Protein AF-A0A6M1YNB6-F1 (afdb_monomer)

Mean predicted aligned error: 12.73 Å

Solvent-accessible surface area (backbone atoms only — not comparable to full-atom values): 11238 Å² total; per-residue (Å²): 135,87,82,82,80,80,81,80,79,81,76,78,76,72,82,82,80,75,83,89,66,68,60,68,56,51,55,52,47,42,71,77,38,75,84,62,82,81,75,92,60,83,70,56,66,72,58,45,50,52,52,51,51,55,54,52,44,56,74,58,56,30,40,30,29,35,51,36,74,86,63,53,73,68,56,45,53,49,49,46,52,49,24,50,51,39,36,74,78,72,47,55,37,30,70,38,56,48,57,62,37,58,75,67,70,37,56,72,66,53,71,68,44,81,50,65,35,39,35,32,49,62,70,62,53,67,74,38,70,74,60,36,73,35,53,43,72,41,79,94,73,72,44,41,21,49,69,89,33,43,45,46,66,37,72,68,61,64,54,45,71,76,39,61,74,49,48,58,56,52,51,51,51,51,50,54,55,52,53,53,54,53,56,66,62,74,78,112

Foldseek 3Di:
DDDDDDDDDDDDDDPPPPPVDCVVVVVVCCVVPVPDDDDPDDDDPVVVVVVVVLVVLLVQDWQEEEEDEPDDPVLVVVVVVVQVVCVVPPTNYHYDYPVVCLVVVNVVSNVVHNHQEYEYAACVCVVRVSSVVQWDADPVVRWIDRNPHTYHHDYDSVCCVVPVVCVVVVVVVVVVVRVVSVVVVVVD

Nearest PDB structures (foldseek):
  7yym-assembly1_A  TM=2.054E-01  e=8.562E-01  Mus musculus
  5ere-assembly1_A  TM=4.567E-01  e=7.374E+00  Desulfohalobium retbaense DSM 5692

Structure (mmCIF, N/CA/C/O backbone):
data_AF-A0A6M1YNB6-F1
#
_entry.id   AF-A0A6M1YNB6-F1
#
loop_
_atom_site.group_PDB
_atom_site.id
_atom_site.type_symbol
_atom_site.label_atom_id
_atom_site.label_alt_id
_atom_site.label_comp_id
_atom_site.label_asym_id
_atom_site.label_entity_id
_atom_site.label_seq_id
_atom_site.pdbx_PDB_ins_code
_atom_site.Cartn_x
_atom_site.Cartn_y
_atom_site.Cartn_z
_atom_site.occupancy
_atom_site.B_iso_or_equiv
_atom_site.auth_seq_id
_atom_site.auth_comp_id
_atom_site.auth_asym_id
_atom_site.auth_atom_id
_atom_site.pdbx_PDB_model_num
ATOM 1 N N . LYS A 1 1 ? 30.880 47.923 60.492 1.00 43.44 1 LYS A N 1
ATOM 2 C CA . LYS A 1 1 ? 30.275 46.736 59.837 1.00 43.44 1 LYS A CA 1
ATOM 3 C C . LYS A 1 1 ? 28.809 47.058 59.550 1.00 43.44 1 LYS A C 1
ATOM 5 O O . LYS A 1 1 ? 28.044 47.157 60.496 1.00 43.44 1 LYS A O 1
ATOM 10 N N . LYS A 1 2 ? 28.454 47.344 58.289 1.00 41.94 2 LYS A N 1
ATOM 11 C CA . LYS A 1 2 ? 27.069 47.613 57.856 1.00 41.94 2 LYS A CA 1
ATOM 12 C C . LYS A 1 2 ? 26.306 46.287 57.810 1.00 41.94 2 LYS A C 1
ATOM 14 O O . LYS A 1 2 ? 26.778 45.350 57.174 1.00 41.94 2 LYS A O 1
ATOM 19 N N . ILE A 1 3 ? 25.179 46.216 58.508 1.00 44.56 3 ILE A N 1
ATOM 20 C CA . ILE A 1 3 ? 24.261 45.075 58.480 1.00 44.56 3 ILE A CA 1
ATOM 21 C C . ILE A 1 3 ? 23.425 45.218 57.206 1.00 44.56 3 ILE A C 1
ATOM 23 O O . ILE A 1 3 ? 22.809 46.255 56.979 1.00 44.56 3 ILE A O 1
ATOM 27 N N . LEU A 1 4 ? 23.495 44.210 56.339 1.00 46.62 4 LEU A N 1
ATOM 28 C CA . LEU A 1 4 ? 22.751 44.144 55.088 1.00 46.62 4 LEU A CA 1
ATOM 29 C C . LEU A 1 4 ? 21.306 43.738 55.420 1.00 46.62 4 LEU A C 1
ATOM 31 O O . LEU A 1 4 ? 21.063 42.609 55.847 1.00 46.62 4 LEU A O 1
ATOM 35 N N . GLU A 1 5 ? 20.357 44.656 55.258 1.00 52.16 5 GLU A N 1
ATOM 36 C CA . GLU A 1 5 ? 18.929 44.353 55.367 1.00 52.16 5 GLU A CA 1
ATOM 37 C C . GLU A 1 5 ? 18.507 43.430 54.218 1.00 52.16 5 GLU A C 1
ATOM 39 O O . GLU A 1 5 ? 18.642 43.753 53.035 1.00 52.16 5 GLU A O 1
ATOM 44 N N . SER A 1 6 ? 17.991 42.255 54.569 1.00 55.56 6 SER A N 1
ATOM 45 C CA . SER A 1 6 ? 17.401 41.322 53.617 1.00 55.56 6 SER A CA 1
ATOM 46 C C . SER A 1 6 ? 15.994 41.802 53.250 1.00 55.56 6 SER A C 1
ATOM 48 O O . SER A 1 6 ? 15.064 41.760 54.053 1.00 55.56 6 SER A O 1
ATOM 50 N N . LYS A 1 7 ? 15.825 42.270 52.008 1.00 55.91 7 LYS A N 1
ATOM 51 C CA . LYS A 1 7 ? 14.507 42.567 51.433 1.00 55.91 7 LYS A CA 1
ATOM 52 C C . LYS A 1 7 ? 13.655 41.292 51.423 1.00 55.91 7 LYS A C 1
ATOM 54 O O . LYS A 1 7 ? 13.938 40.360 50.672 1.00 55.91 7 LYS A O 1
ATOM 59 N N . LYS A 1 8 ? 12.592 41.261 52.233 1.00 50.16 8 LYS A N 1
ATOM 60 C CA . LYS A 1 8 ? 11.530 40.249 52.147 1.00 50.16 8 LYS A CA 1
ATOM 61 C C . LYS A 1 8 ? 10.807 40.405 50.809 1.00 50.16 8 LYS A C 1
ATOM 63 O O . LYS A 1 8 ? 10.112 41.390 50.585 1.00 50.16 8 LYS A O 1
ATOM 68 N N . VAL A 1 9 ? 10.966 39.420 49.930 1.00 55.59 9 VAL A N 1
ATOM 69 C CA . VAL A 1 9 ? 10.135 39.268 48.733 1.00 55.59 9 VAL A CA 1
ATOM 70 C C . VAL A 1 9 ? 8.766 38.776 49.195 1.00 55.59 9 VAL A C 1
ATOM 72 O O . VAL A 1 9 ? 8.625 37.621 49.598 1.00 55.59 9 VAL A O 1
ATOM 75 N N . ILE A 1 10 ? 7.768 39.657 49.172 1.00 60.47 10 ILE A N 1
ATOM 76 C CA . ILE A 1 10 ? 6.365 39.273 49.325 1.00 60.47 10 ILE A CA 1
ATOM 77 C C . ILE A 1 10 ? 5.993 38.552 48.028 1.00 60.47 10 ILE A C 1
ATOM 79 O O . ILE A 1 10 ? 5.925 39.167 46.967 1.00 60.47 10 ILE A O 1
ATOM 83 N N . ARG A 1 11 ? 5.854 37.226 48.088 1.00 61.34 11 ARG A N 1
ATOM 84 C CA . ARG A 1 11 ? 5.257 36.459 46.994 1.00 61.34 11 ARG A CA 1
ATOM 85 C C . ARG A 1 11 ? 3.756 36.694 47.085 1.00 61.34 11 ARG A C 1
ATOM 87 O O . ARG A 1 11 ? 3.140 36.252 48.046 1.00 61.34 11 ARG A O 1
ATOM 94 N N . GLU A 1 12 ? 3.198 37.425 46.130 1.00 60.81 12 GLU A N 1
ATOM 95 C CA . GLU A 1 12 ? 1.751 37.467 45.950 1.00 60.81 12 GLU A CA 1
ATOM 96 C C . GLU A 1 12 ? 1.278 36.045 45.634 1.00 60.81 12 GLU A C 1
ATOM 98 O O . GLU A 1 12 ? 1.712 35.431 44.651 1.00 60.81 12 GLU A O 1
ATOM 103 N N . ASP A 1 13 ? 0.437 35.492 46.506 1.00 61.50 13 ASP A N 1
ATOM 104 C CA . ASP A 1 13 ? -0.232 34.228 46.243 1.00 61.50 13 ASP A CA 1
ATOM 105 C C . ASP A 1 13 ? -1.118 34.420 45.012 1.00 61.50 13 ASP A C 1
ATOM 107 O O . ASP A 1 13 ? -2.078 35.193 45.027 1.00 61.50 13 ASP A O 1
ATOM 111 N N . LYS A 1 14 ? -0.781 33.725 43.918 1.00 61.00 14 LYS A N 1
ATOM 112 C CA . LYS A 1 14 ? -1.649 33.669 42.739 1.00 61.00 14 LYS A CA 1
ATOM 113 C C . LYS A 1 14 ? -3.041 33.238 43.211 1.00 61.00 14 LYS A C 1
ATOM 115 O O . LYS A 1 14 ? -3.121 32.238 43.932 1.00 61.00 14 LYS A O 1
ATOM 120 N N . PRO A 1 15 ? -4.122 33.931 42.808 1.00 61.62 15 PRO A N 1
ATOM 121 C CA . PRO A 1 15 ? -5.463 33.501 43.164 1.00 61.62 15 PRO A CA 1
ATOM 122 C C . PRO A 1 15 ? -5.635 32.056 42.691 1.00 61.62 15 PRO A C 1
ATOM 124 O O . PRO A 1 15 ? -5.483 31.756 41.505 1.00 61.62 15 PRO A O 1
ATOM 127 N N . LYS A 1 16 ? -5.887 31.140 43.631 1.00 58.69 16 LYS A N 1
ATOM 128 C CA . LYS A 1 16 ? -6.285 29.772 43.305 1.00 58.69 16 LYS A CA 1
ATOM 129 C C . LYS A 1 16 ? -7.691 29.853 42.727 1.00 58.69 16 LYS A C 1
ATOM 131 O O . LYS A 1 16 ? -8.668 29.863 43.467 1.00 58.69 16 LYS A O 1
ATOM 136 N N . ILE A 1 17 ? -7.776 29.969 41.408 1.00 60.50 17 ILE A N 1
ATOM 137 C CA . ILE A 1 17 ? -9.031 29.814 40.682 1.00 60.50 17 ILE A CA 1
ATOM 138 C C . ILE A 1 17 ? -9.385 28.327 40.776 1.00 60.50 17 ILE A C 1
ATOM 140 O O . ILE A 1 17 ? -8.813 27.503 40.067 1.00 60.50 17 ILE A O 1
ATOM 144 N N . PHE A 1 18 ? -10.270 27.982 41.707 1.00 56.66 18 PHE A N 1
ATOM 145 C CA . PHE A 1 18 ? -10.960 26.698 41.717 1.00 56.66 18 PHE A CA 1
ATOM 146 C C . PHE A 1 18 ? -12.254 26.876 40.923 1.00 56.66 18 PHE A C 1
ATOM 148 O O . PHE A 1 18 ? -13.286 27.261 41.467 1.00 56.66 18 PHE A O 1
ATOM 155 N N . GLU A 1 19 ? -12.193 26.660 39.609 1.00 58.09 19 GLU A N 1
ATOM 156 C CA . GLU A 1 19 ? -13.407 26.342 38.857 1.00 58.09 19 GLU A CA 1
ATOM 157 C C . GLU A 1 19 ? -13.774 24.892 39.177 1.00 58.09 19 GLU A C 1
ATOM 159 O O . GLU A 1 19 ? -13.298 23.957 38.540 1.00 58.09 19 GLU A O 1
ATOM 164 N N . ASP A 1 20 ? -14.609 24.701 40.196 1.00 58.62 20 ASP A N 1
ATOM 165 C CA . ASP A 1 20 ? -15.079 23.367 40.587 1.00 58.62 20 ASP A CA 1
ATOM 166 C C . ASP A 1 20 ? -16.217 22.857 39.687 1.00 58.62 20 ASP A C 1
ATOM 168 O O . ASP A 1 20 ? -16.689 21.731 39.859 1.00 58.62 20 ASP A O 1
ATOM 172 N N . ASN A 1 21 ? -16.697 23.661 38.725 1.00 66.56 21 ASN A N 1
ATOM 173 C CA . ASN A 1 21 ? -17.890 23.303 37.969 1.00 66.56 21 ASN A CA 1
ATOM 174 C C . ASN A 1 21 ? -17.910 23.815 36.519 1.00 66.56 21 ASN A C 1
ATOM 176 O O . ASN A 1 21 ? -18.217 24.970 36.243 1.00 66.56 21 ASN A O 1
ATOM 180 N N . PHE A 1 22 ? -17.670 22.910 35.568 1.00 77.69 22 PHE A N 1
ATOM 181 C CA . PHE A 1 22 ? -17.652 23.190 34.125 1.00 77.69 22 PHE A CA 1
ATOM 182 C C . PHE A 1 22 ? -19.049 23.176 33.464 1.00 77.69 22 PHE A C 1
ATOM 184 O O . PHE A 1 22 ? -19.168 22.980 32.250 1.00 77.69 22 PHE A O 1
ATOM 191 N N . ILE A 1 23 ? -20.127 23.367 34.236 1.00 81.06 23 ILE A N 1
ATOM 192 C CA . ILE A 1 23 ? -21.514 23.358 33.728 1.00 81.06 23 ILE A CA 1
ATOM 193 C C . ILE A 1 23 ? -21.722 24.392 32.619 1.00 81.06 23 ILE A C 1
ATOM 195 O O . ILE A 1 23 ? -22.418 24.108 31.643 1.00 81.06 23 ILE A O 1
ATOM 199 N N . ASP A 1 24 ? -21.114 25.569 32.738 1.00 80.12 24 ASP A N 1
ATOM 200 C CA . ASP A 1 24 ? -21.305 26.650 31.767 1.00 80.12 24 ASP A CA 1
ATOM 201 C C . ASP A 1 24 ? -20.673 26.313 30.410 1.00 80.12 24 ASP A C 1
ATOM 203 O O . ASP A 1 24 ? -21.241 26.615 29.354 1.00 80.12 24 ASP A O 1
ATOM 207 N N . ILE A 1 25 ? -19.555 25.579 30.430 1.00 80.38 25 ILE A N 1
ATOM 208 C CA . ILE A 1 25 ? -18.929 25.020 29.229 1.00 80.38 25 ILE A CA 1
ATOM 209 C C . ILE A 1 25 ? -19.818 23.921 28.641 1.00 80.38 25 ILE A C 1
ATOM 211 O O . ILE A 1 25 ? -20.094 23.949 27.442 1.00 80.38 25 ILE A O 1
ATOM 215 N N . LYS A 1 26 ? -20.330 22.998 29.473 1.00 80.50 26 LYS A N 1
ATOM 216 C CA . LYS A 1 26 ? -21.233 21.915 29.037 1.00 80.50 26 LYS A CA 1
ATOM 217 C C . LYS A 1 26 ? -22.459 22.479 28.306 1.00 80.50 26 LYS A C 1
ATOM 219 O O . LYS A 1 26 ? -22.711 22.109 27.162 1.00 80.50 26 LYS A O 1
ATOM 224 N N . LYS A 1 27 ? -23.136 23.464 28.909 1.00 83.31 27 LYS A N 1
ATOM 225 C CA . LYS A 1 27 ? -24.302 24.155 28.327 1.00 83.31 27 LYS A CA 1
ATOM 226 C C . LYS A 1 27 ? -23.974 24.885 27.026 1.00 83.31 27 LYS A C 1
ATOM 228 O O . LYS A 1 27 ? -24.796 24.923 26.113 1.00 83.31 27 LYS A O 1
ATOM 233 N N . SER A 1 28 ? -22.790 25.489 26.939 1.00 83.81 28 SER A N 1
ATOM 234 C CA . SER A 1 28 ? -22.353 26.185 25.725 1.00 83.81 28 SER A CA 1
ATOM 235 C C . SER A 1 28 ? -22.089 25.204 24.582 1.00 83.81 28 SER A C 1
ATOM 237 O O . SER A 1 28 ? -22.514 25.456 23.456 1.00 83.81 28 SER A O 1
ATOM 239 N N . ILE A 1 29 ? -21.462 24.059 24.870 1.00 81.38 29 ILE A N 1
ATOM 240 C CA . ILE A 1 29 ? -21.216 22.997 23.885 1.00 81.38 29 ILE A CA 1
ATOM 241 C C . ILE A 1 29 ? -22.533 22.367 23.427 1.00 81.38 29 ILE A C 1
ATOM 243 O O . ILE A 1 29 ? -22.741 22.244 22.225 1.00 81.38 29 ILE A O 1
ATOM 247 N N . GLU A 1 30 ? -23.440 22.031 24.348 1.00 84.81 30 GLU A N 1
ATOM 248 C CA . GLU A 1 30 ? -24.759 21.464 24.024 1.00 84.81 30 GLU A CA 1
ATOM 249 C C . GLU A 1 30 ? -25.603 22.420 23.165 1.00 84.81 30 GLU A C 1
ATOM 251 O O . GLU A 1 30 ? -26.314 21.980 22.264 1.00 84.81 30 GLU A O 1
ATOM 256 N N . ARG A 1 31 ? -25.487 23.738 23.383 1.00 84.06 31 ARG A N 1
ATOM 257 C CA . ARG A 1 31 ? -26.171 24.753 22.565 1.00 84.06 31 ARG A CA 1
ATOM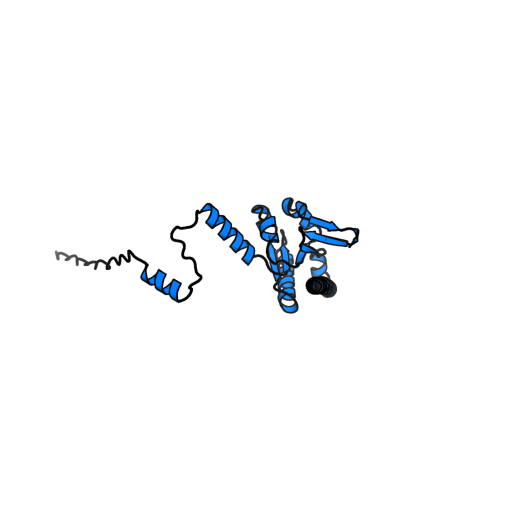 258 C C . ARG A 1 31 ? -25.646 24.807 21.128 1.00 84.06 31 ARG A C 1
ATOM 260 O O . ARG A 1 31 ? -26.433 25.014 20.210 1.00 84.06 31 ARG A O 1
ATOM 267 N N . ILE A 1 32 ? -24.334 24.671 20.934 1.00 84.81 32 ILE A N 1
ATOM 268 C CA . ILE A 1 32 ? -23.702 24.744 19.605 1.00 84.81 32 ILE A CA 1
ATOM 269 C C . ILE A 1 32 ? -23.817 23.395 18.876 1.00 84.81 32 ILE A C 1
ATOM 271 O O . ILE A 1 32 ? -24.011 23.354 17.663 1.00 84.81 32 ILE A O 1
ATOM 275 N N . PHE A 1 33 ? -23.732 22.291 19.618 1.00 82.50 33 PHE A N 1
ATOM 276 C CA . PHE A 1 33 ? -23.731 20.927 19.102 1.00 82.50 33 PHE A CA 1
ATOM 277 C C . PHE A 1 33 ? -24.732 20.054 19.880 1.00 82.50 33 PHE A C 1
ATOM 279 O O . PHE A 1 33 ? -24.327 19.249 20.720 1.00 82.50 33 PHE A O 1
ATOM 286 N N . PRO A 1 34 ? -26.039 20.143 19.573 1.00 79.12 34 PRO A N 1
ATOM 287 C CA . PRO A 1 34 ? -27.084 19.430 20.318 1.00 79.12 34 PRO A CA 1
ATOM 288 C C . PRO A 1 34 ? -26.987 17.899 20.222 1.00 79.12 34 PRO A C 1
ATOM 290 O O . PRO A 1 34 ? -27.537 17.190 21.056 1.00 79.12 34 PRO A O 1
ATOM 293 N N . ASN A 1 35 ? -26.255 17.380 19.231 1.00 81.56 35 ASN A N 1
ATOM 294 C CA . ASN A 1 35 ? -26.064 15.942 19.018 1.00 81.56 35 ASN A CA 1
ATOM 295 C C . ASN A 1 35 ? -24.749 15.401 19.614 1.00 81.56 35 ASN A C 1
ATOM 297 O O . ASN A 1 35 ? -24.431 14.227 19.422 1.00 81.56 35 ASN A O 1
ATOM 301 N N . ILE A 1 36 ? -23.951 16.231 20.297 1.00 78.38 36 ILE A N 1
ATOM 302 C CA . ILE A 1 36 ? -22.722 15.777 20.959 1.00 78.38 36 ILE A CA 1
ATOM 303 C C . ILE A 1 36 ? -23.076 15.143 22.312 1.00 78.38 36 ILE A C 1
ATOM 305 O O . ILE A 1 36 ? -23.640 15.784 23.192 1.00 78.38 36 ILE A O 1
ATOM 309 N N . SER A 1 37 ? -22.723 13.870 22.500 1.00 74.31 37 SER A N 1
ATOM 310 C CA . SER A 1 37 ? -22.798 13.220 23.813 1.00 74.31 37 SER A CA 1
ATOM 311 C C . SER A 1 37 ? -21.530 13.505 24.612 1.00 74.31 37 SER A C 1
ATOM 313 O O . SER A 1 37 ? -20.455 12.991 24.296 1.00 74.31 37 SER A O 1
ATOM 315 N N . ILE A 1 38 ? -21.657 14.312 25.663 1.00 74.94 38 ILE A N 1
ATOM 316 C CA . ILE A 1 38 ? -20.577 14.577 26.616 1.00 74.94 38 ILE A CA 1
ATOM 317 C C . ILE A 1 38 ? -20.542 13.421 27.619 1.00 74.94 38 ILE A C 1
ATOM 319 O O . ILE A 1 38 ? -21.500 13.193 28.354 1.00 74.94 38 ILE A O 1
ATOM 323 N N . LEU A 1 39 ? -19.446 12.663 27.626 1.00 73.81 39 LEU A N 1
ATOM 324 C CA . LEU A 1 39 ? -19.269 11.536 28.540 1.00 73.81 39 LEU A CA 1
ATOM 325 C C . LEU A 1 39 ? -18.904 12.053 29.939 1.00 73.81 39 LEU A C 1
ATOM 327 O O . LEU A 1 39 ? -17.913 12.758 30.096 1.00 73.81 39 LEU A O 1
ATOM 331 N N . GLU A 1 40 ? -19.684 11.683 30.958 1.00 70.81 40 GLU A N 1
ATOM 332 C CA . GLU A 1 40 ? -19.454 12.110 32.353 1.00 70.81 40 GLU A CA 1
ATOM 333 C C . GLU A 1 40 ? -18.314 11.357 33.041 1.00 70.81 40 GLU A C 1
ATOM 335 O O . GLU A 1 40 ? -17.766 11.815 34.041 1.00 70.81 40 GLU A O 1
ATOM 340 N N . LYS A 1 41 ? -17.949 10.191 32.505 1.00 75.44 41 LYS A N 1
ATOM 341 C CA . LYS A 1 41 ? -16.830 9.390 32.989 1.00 75.44 41 LYS A CA 1
ATOM 342 C C . LYS A 1 41 ? -15.828 9.197 31.859 1.00 75.44 41 LYS A C 1
ATOM 344 O O . LYS A 1 41 ? -16.250 8.948 30.723 1.00 75.44 41 LYS A O 1
ATOM 349 N N . PRO A 1 42 ? -14.518 9.285 32.148 1.00 71.00 42 PRO A N 1
ATOM 350 C CA . PRO A 1 42 ? -13.514 8.895 31.179 1.00 71.00 42 PRO A CA 1
ATOM 351 C C . PRO A 1 42 ? -13.766 7.445 30.765 1.00 71.00 42 PRO A C 1
ATOM 353 O O . PRO A 1 42 ? -14.177 6.603 31.566 1.00 71.00 42 PRO A O 1
ATOM 356 N N . ILE A 1 43 ? -13.564 7.172 29.482 1.00 79.25 43 ILE A N 1
ATOM 357 C CA . ILE A 1 43 ? -13.597 5.806 28.972 1.00 79.25 43 ILE A CA 1
ATOM 358 C C . ILE A 1 43 ? -12.485 4.988 29.640 1.00 79.25 43 ILE A C 1
ATOM 360 O O . ILE A 1 43 ? -11.409 5.517 29.895 1.00 79.25 43 ILE A O 1
ATOM 364 N N . ASP A 1 44 ? -12.747 3.705 29.900 1.00 84.25 44 ASP A N 1
ATOM 365 C CA . ASP A 1 44 ? -11.742 2.764 30.411 1.00 84.25 44 ASP A CA 1
ATOM 366 C C . ASP A 1 44 ? -10.487 2.810 29.526 1.00 84.25 44 ASP A C 1
ATOM 368 O O . ASP A 1 44 ? -10.593 2.746 28.296 1.00 84.25 44 ASP A O 1
ATOM 372 N N . ASP A 1 45 ? -9.307 2.898 30.140 1.00 78.88 45 ASP A N 1
ATOM 373 C C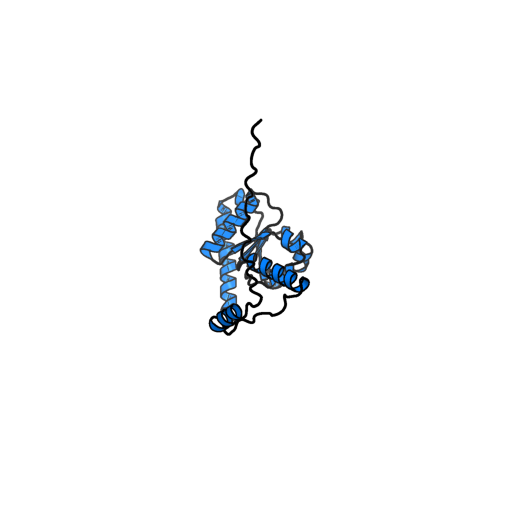A . ASP A 1 45 ? -8.004 2.951 29.473 1.00 78.88 45 ASP A CA 1
ATOM 374 C C . ASP A 1 45 ? -7.823 1.850 28.424 1.00 78.88 45 ASP A C 1
ATOM 376 O O . ASP A 1 45 ? -7.233 2.088 27.363 1.00 78.88 45 ASP A O 1
ATOM 380 N N . LYS A 1 46 ? -8.367 0.648 28.661 1.00 76.62 46 LYS A N 1
ATOM 381 C CA . LYS A 1 46 ? -8.319 -0.440 27.670 1.00 76.62 46 LYS A CA 1
ATOM 382 C C . LYS A 1 46 ? -9.089 -0.077 26.400 1.00 76.62 46 LYS A C 1
ATOM 384 O O . LYS A 1 46 ? -8.578 -0.250 25.292 1.00 76.62 46 LYS A O 1
ATOM 389 N N . VAL A 1 47 ? -10.288 0.479 26.556 1.00 77.56 47 VAL A N 1
ATOM 390 C CA . VAL A 1 47 ? -11.147 0.924 25.448 1.00 77.56 47 VAL A CA 1
ATOM 391 C C . VAL A 1 47 ? -10.571 2.179 24.790 1.00 77.56 47 VAL A C 1
ATOM 393 O O . VAL A 1 47 ? -10.600 2.308 23.564 1.00 77.56 47 VAL A O 1
ATOM 396 N N . ALA A 1 48 ? -9.998 3.089 25.579 1.00 74.69 48 ALA A N 1
ATOM 397 C CA . ALA A 1 48 ? -9.315 4.282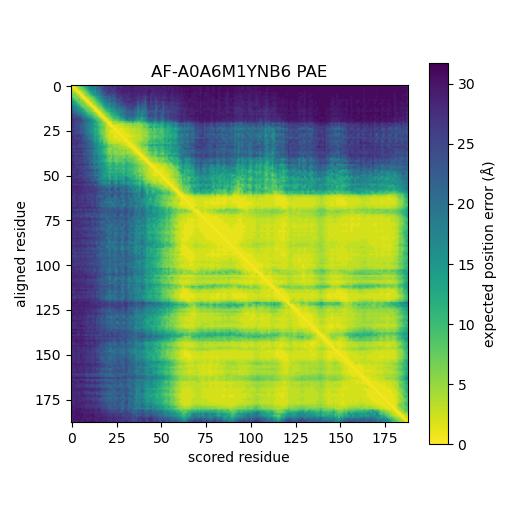 25.093 1.00 74.69 48 ALA A CA 1
ATOM 398 C C . ALA A 1 48 ? -8.133 3.919 24.193 1.00 74.69 48 ALA A C 1
ATOM 400 O O . ALA A 1 48 ? -7.991 4.470 23.098 1.00 74.69 48 ALA A O 1
ATOM 401 N N . LYS A 1 49 ? -7.325 2.940 24.611 1.00 75.44 49 LYS A N 1
ATOM 402 C CA . LYS A 1 49 ? -6.180 2.451 23.842 1.00 75.44 49 LYS A CA 1
ATOM 403 C C . LYS A 1 49 ? -6.614 1.796 22.531 1.00 75.44 49 LYS A C 1
ATOM 405 O O . LYS A 1 49 ? -6.046 2.127 21.492 1.00 75.44 49 LYS A O 1
ATOM 410 N N . GLN A 1 50 ? -7.655 0.961 22.553 1.00 74.81 50 GLN A N 1
ATOM 411 C CA . GLN A 1 50 ? -8.225 0.358 21.341 1.00 74.81 50 GLN A CA 1
ATOM 412 C C . GLN A 1 50 ? -8.766 1.418 20.372 1.00 74.81 50 GLN A C 1
ATOM 414 O O . GLN A 1 50 ? -8.430 1.408 19.187 1.00 74.81 50 GLN A O 1
ATOM 419 N N . LYS A 1 51 ? -9.548 2.390 20.868 1.00 70.12 51 LYS A N 1
ATOM 420 C CA . LYS A 1 51 ? -10.039 3.506 20.042 1.00 70.12 51 LYS A CA 1
ATOM 421 C C . LYS A 1 51 ? -8.879 4.314 19.465 1.00 70.12 51 LYS A C 1
ATOM 423 O O . LYS A 1 51 ? -8.882 4.593 18.271 1.00 70.12 51 LYS A O 1
ATOM 428 N N . SER A 1 52 ? -7.876 4.645 20.276 1.00 71.94 52 SER A N 1
ATOM 429 C CA . SER A 1 52 ? -6.681 5.375 19.836 1.00 71.94 52 SER A CA 1
ATOM 430 C C . SER A 1 52 ? -5.933 4.635 18.723 1.00 71.94 52 SER A C 1
ATOM 432 O O . SER A 1 52 ? -5.592 5.244 17.711 1.00 71.94 52 SER A O 1
ATOM 434 N N . GLN A 1 53 ? -5.729 3.322 18.862 1.00 70.38 53 GLN A N 1
ATOM 435 C CA . GLN A 1 53 ? -5.097 2.493 17.831 1.00 70.38 53 GLN A CA 1
ATOM 436 C C . GLN A 1 53 ? -5.920 2.472 16.542 1.00 70.38 53 GLN A C 1
ATOM 438 O O . GLN A 1 53 ? -5.377 2.741 15.472 1.00 70.38 53 GLN A O 1
ATOM 443 N N . LYS A 1 54 ? -7.239 2.281 16.638 1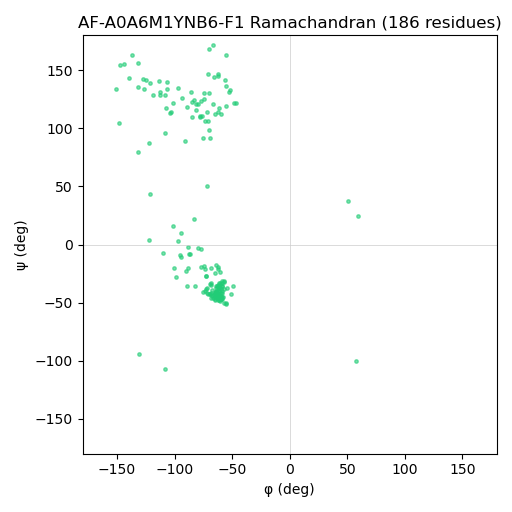.00 67.94 54 LYS A N 1
ATOM 444 C CA . LYS A 1 54 ? -8.134 2.330 15.476 1.00 67.94 54 LYS A CA 1
ATOM 445 C C . LYS A 1 54 ? -8.081 3.683 14.755 1.00 67.94 54 LYS A C 1
ATOM 447 O O . LYS A 1 54 ? -8.013 3.723 13.529 1.00 67.94 54 LYS A O 1
ATOM 452 N N . TYR A 1 55 ? -8.045 4.792 15.498 1.00 64.38 55 TYR A N 1
ATOM 453 C CA . TYR A 1 55 ? -7.877 6.132 14.923 1.00 64.38 55 TYR A CA 1
ATOM 454 C C . TYR A 1 55 ? -6.515 6.322 14.247 1.00 64.38 55 TYR A C 1
ATOM 456 O O . TYR A 1 55 ? -6.450 6.898 13.161 1.00 64.38 55 TYR A O 1
ATOM 464 N N . LYS A 1 56 ? -5.431 5.809 14.843 1.00 69.50 56 LYS A N 1
ATOM 465 C CA . LYS A 1 56 ? -4.103 5.826 14.211 1.00 69.50 56 LYS A CA 1
ATOM 466 C C . LYS A 1 56 ? -4.122 5.065 12.887 1.00 69.50 56 LYS A C 1
ATOM 468 O O . LYS A 1 56 ? -3.667 5.612 11.889 1.00 69.50 56 LYS A O 1
ATOM 473 N N . LEU A 1 57 ? -4.703 3.865 12.855 1.00 67.12 57 LEU A N 1
ATOM 474 C CA . LEU A 1 57 ? -4.798 3.046 11.642 1.00 67.12 57 LEU A CA 1
ATOM 475 C C . LEU A 1 57 ? -5.631 3.726 10.549 1.00 67.12 57 LEU A C 1
ATOM 477 O O . LEU A 1 57 ? -5.194 3.754 9.400 1.00 67.12 57 LEU A O 1
ATOM 481 N N . LYS A 1 58 ? -6.753 4.364 10.907 1.00 61.66 58 LYS A N 1
ATOM 482 C CA . LYS A 1 58 ? -7.579 5.129 9.959 1.00 61.66 58 LYS A CA 1
ATOM 483 C C . LYS A 1 58 ? -6.812 6.291 9.313 1.00 61.66 58 LYS A C 1
ATOM 485 O O . LYS A 1 58 ? -6.957 6.534 8.121 1.00 61.66 58 LYS A O 1
ATOM 490 N N . ASN A 1 59 ? -5.950 6.970 10.073 1.00 69.69 59 ASN A N 1
ATOM 491 C CA . ASN A 1 59 ? -5.092 8.048 9.557 1.00 69.69 59 ASN A CA 1
ATOM 492 C C . ASN A 1 59 ? -3.908 7.534 8.714 1.00 69.69 59 ASN A C 1
ATOM 494 O O . ASN A 1 59 ? -3.254 8.297 7.990 1.00 69.69 59 ASN A O 1
ATOM 498 N N . ILE A 1 60 ? -3.570 6.253 8.846 1.00 77.69 60 ILE A N 1
ATOM 499 C CA . ILE A 1 60 ? -2.493 5.612 8.091 1.00 77.69 60 ILE A CA 1
ATOM 500 C C . ILE A 1 60 ? -3.026 5.049 6.769 1.00 77.69 60 ILE A C 1
ATOM 502 O O . ILE A 1 60 ? -2.320 5.131 5.767 1.00 77.69 60 ILE A O 1
ATOM 506 N N . SER A 1 61 ? -4.254 4.530 6.745 1.00 80.38 61 SER A N 1
ATOM 507 C CA . SER A 1 61 ? -4.889 4.023 5.528 1.00 80.38 61 SER A CA 1
ATOM 508 C C . SER A 1 61 ? -5.270 5.142 4.558 1.00 80.38 61 SER A C 1
ATOM 510 O O . SER A 1 61 ? -5.666 6.230 4.973 1.00 80.38 61 SER A O 1
ATOM 512 N N . SER A 1 62 ? -5.202 4.845 3.264 1.00 91.00 62 SER A N 1
ATOM 513 C CA . SER A 1 62 ? -5.700 5.714 2.200 1.00 91.00 62 SER A CA 1
ATOM 514 C C . SER A 1 62 ? -6.443 4.882 1.156 1.00 91.00 62 SER A C 1
ATOM 516 O O . SER A 1 62 ? -6.288 3.659 1.111 1.00 91.00 62 SER A O 1
ATOM 518 N N . THR A 1 63 ? -7.242 5.533 0.306 1.00 93.50 63 THR A N 1
ATOM 519 C CA . THR A 1 63 ? -8.052 4.870 -0.732 1.00 93.50 63 THR A CA 1
ATOM 520 C C . THR A 1 63 ? -7.223 3.908 -1.582 1.00 93.50 63 THR A C 1
ATOM 522 O O . THR A 1 63 ? -7.659 2.788 -1.846 1.00 93.50 63 THR A O 1
ATOM 525 N N . ILE A 1 64 ? -6.014 4.318 -1.967 1.00 96.12 64 ILE A N 1
ATOM 526 C CA . ILE A 1 64 ? -4.976 3.423 -2.479 1.00 96.12 64 ILE A CA 1
ATOM 527 C C . ILE A 1 64 ? -3.890 3.315 -1.412 1.00 96.12 64 ILE A C 1
ATOM 529 O O . ILE A 1 64 ? -3.390 4.324 -0.917 1.00 96.12 64 ILE A O 1
ATOM 533 N N . THR A 1 65 ? -3.508 2.099 -1.042 1.00 96.50 65 THR A N 1
ATOM 534 C CA . THR A 1 65 ? -2.415 1.891 -0.087 1.00 96.50 65 THR A CA 1
ATOM 535 C C . THR A 1 65 ? -1.291 1.104 -0.739 1.00 96.50 65 THR A C 1
ATOM 537 O O . THR A 1 65 ? -1.525 0.043 -1.309 1.00 96.50 65 THR A O 1
ATOM 540 N N . ILE A 1 66 ? -0.068 1.621 -0.638 1.00 96.81 66 ILE A N 1
ATOM 541 C CA . ILE A 1 66 ? 1.153 0.939 -1.059 1.00 96.81 66 ILE A CA 1
ATOM 542 C C . ILE A 1 66 ? 1.842 0.368 0.181 1.00 96.81 66 ILE A C 1
ATOM 544 O O . ILE A 1 66 ? 2.171 1.114 1.102 1.00 96.81 66 ILE A O 1
ATOM 548 N N . LEU A 1 67 ? 2.055 -0.944 0.215 1.00 95.69 67 LEU A N 1
ATOM 549 C CA . LEU A 1 67 ? 2.759 -1.615 1.302 1.00 95.69 67 LEU A CA 1
ATOM 550 C C . LEU A 1 67 ? 4.272 -1.535 1.083 1.00 95.69 67 LEU A C 1
ATOM 552 O O . LEU A 1 67 ? 4.777 -1.969 0.051 1.00 95.69 67 LEU A O 1
ATOM 556 N N . ALA A 1 68 ? 4.966 -0.992 2.078 1.00 94.56 68 ALA A N 1
ATOM 557 C CA . ALA A 1 68 ? 6.416 -0.988 2.195 1.00 94.56 68 ALA A CA 1
ATOM 558 C C . ALA A 1 68 ? 6.855 -1.979 3.281 1.00 94.56 68 ALA A C 1
ATOM 560 O O . ALA A 1 68 ? 6.236 -2.096 4.341 1.00 94.56 68 ALA A O 1
ATOM 561 N N . TYR A 1 69 ? 7.933 -2.690 3.020 1.00 92.50 69 TYR A N 1
ATOM 562 C CA . TYR A 1 69 ? 8.517 -3.737 3.834 1.00 92.50 69 TYR A CA 1
ATOM 563 C C . TYR A 1 69 ? 9.830 -3.241 4.460 1.00 92.50 69 TYR A C 1
ATOM 565 O O . TYR A 1 69 ? 9.809 -2.463 5.416 1.00 92.50 69 TYR A O 1
ATOM 573 N N . LYS A 1 70 ? 10.966 -3.738 3.963 1.00 89.19 70 LYS A N 1
ATOM 574 C CA . LYS A 1 70 ? 12.335 -3.372 4.364 1.00 89.19 70 LYS A CA 1
ATOM 575 C C . LYS A 1 70 ? 13.101 -2.842 3.154 1.00 89.19 70 LYS A C 1
ATOM 577 O O . LYS A 1 70 ? 14.236 -3.239 2.902 1.00 89.19 70 LYS A O 1
ATOM 582 N N . GLU A 1 71 ? 12.445 -2.004 2.362 1.00 87.56 71 GLU A N 1
ATOM 583 C CA . GLU A 1 71 ? 13.086 -1.358 1.227 1.00 87.56 71 GLU A CA 1
ATOM 584 C C . GLU A 1 71 ? 14.238 -0.470 1.702 1.00 87.56 71 GLU A C 1
ATOM 586 O O . GLU A 1 71 ? 14.177 0.154 2.765 1.00 87.56 71 GLU A O 1
ATOM 591 N N . ASP A 1 72 ? 15.283 -0.382 0.883 1.00 92.25 72 ASP A N 1
ATOM 592 C CA . ASP A 1 72 ? 16.295 0.647 1.069 1.00 92.25 72 ASP A CA 1
ATOM 593 C C . ASP A 1 72 ? 15.704 2.051 0.808 1.00 92.25 72 ASP A C 1
ATOM 595 O O . ASP A 1 72 ? 14.584 2.217 0.309 1.00 92.25 72 ASP A O 1
ATOM 599 N N . GLU A 1 73 ? 16.477 3.095 1.104 1.00 94.12 73 GLU A N 1
ATOM 600 C CA . GLU A 1 73 ? 16.021 4.476 0.928 1.00 94.12 73 GLU A CA 1
ATOM 601 C C . GLU A 1 73 ? 15.623 4.801 -0.526 1.00 94.12 73 GLU A C 1
ATOM 603 O O . GLU A 1 73 ? 14.677 5.553 -0.767 1.00 94.12 73 GLU A O 1
ATOM 608 N N . LYS 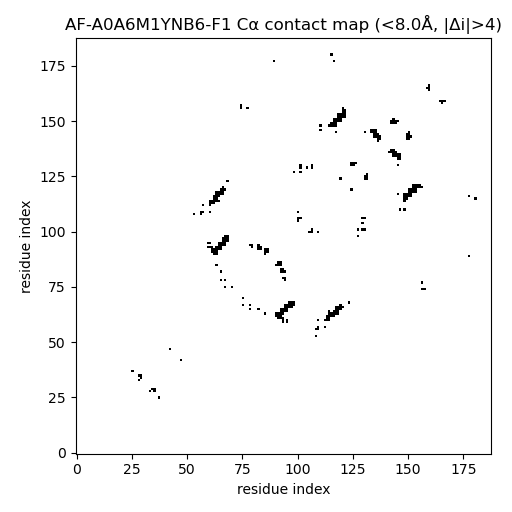A 1 74 ? 16.318 4.239 -1.524 1.00 94.56 74 LYS A N 1
ATOM 609 C CA . LYS A 1 74 ? 16.044 4.520 -2.943 1.00 94.56 74 LYS A CA 1
ATOM 610 C C . LYS A 1 74 ? 14.729 3.886 -3.383 1.00 94.56 74 LYS A C 1
ATOM 612 O O . LYS A 1 74 ? 13.951 4.526 -4.097 1.00 94.56 74 LYS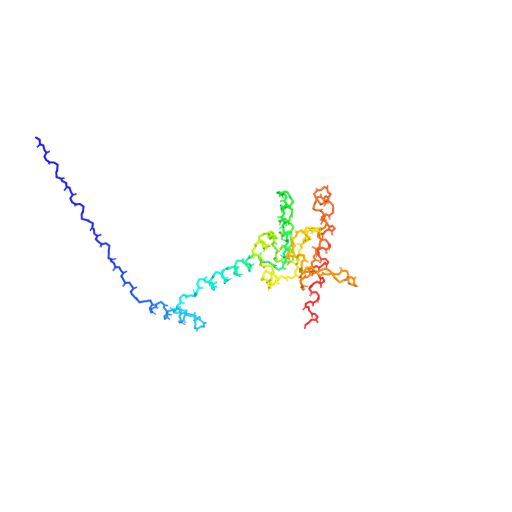 A O 1
ATOM 617 N N . PHE A 1 75 ? 14.490 2.653 -2.963 1.00 94.31 75 PHE A N 1
ATOM 618 C CA . PHE A 1 75 ? 13.290 1.887 -3.264 1.00 94.31 75 PHE A CA 1
ATOM 619 C C . PHE A 1 75 ? 12.088 2.496 -2.535 1.00 94.31 75 PHE A C 1
ATOM 621 O O . PHE A 1 75 ? 11.049 2.728 -3.154 1.00 94.31 75 PHE A O 1
ATOM 628 N N . TYR A 1 76 ? 12.254 2.888 -1.271 1.00 94.75 76 TYR A N 1
ATOM 629 C CA . TYR A 1 76 ? 11.213 3.593 -0.526 1.00 94.75 76 TYR A CA 1
ATOM 630 C C . TYR A 1 76 ? 10.848 4.936 -1.181 1.00 94.75 76 TYR A C 1
ATOM 632 O O . TYR A 1 76 ? 9.674 5.200 -1.445 1.00 94.75 76 TYR A O 1
ATOM 640 N N . ARG A 1 77 ? 11.843 5.746 -1.578 1.00 96.19 77 ARG A N 1
ATOM 641 C CA . ARG A 1 77 ? 11.612 6.996 -2.335 1.00 96.19 77 ARG A CA 1
ATOM 642 C C . ARG A 1 77 ? 10.883 6.758 -3.660 1.00 96.19 77 ARG A C 1
ATOM 644 O O . ARG A 1 77 ? 10.133 7.624 -4.114 1.00 96.19 77 ARG A O 1
ATOM 651 N N . PHE A 1 78 ? 11.111 5.622 -4.320 1.00 96.06 78 PHE A N 1
ATOM 652 C CA . PHE A 1 78 ? 10.350 5.255 -5.514 1.00 96.06 78 PHE A CA 1
ATOM 653 C C . PHE A 1 78 ? 8.872 5.023 -5.179 1.00 96.06 78 PHE A C 1
ATOM 655 O O . PHE A 1 78 ? 8.014 5.593 -5.856 1.00 96.06 78 PHE A O 1
ATOM 662 N N . LEU A 1 79 ? 8.574 4.265 -4.119 1.00 96.31 79 LEU A N 1
ATOM 663 C CA . LEU A 1 79 ? 7.201 4.033 -3.658 1.00 96.31 79 LEU A CA 1
ATOM 664 C C . LEU A 1 79 ? 6.506 5.337 -3.244 1.00 96.31 79 LEU A C 1
ATOM 666 O O . LEU A 1 79 ? 5.346 5.545 -3.595 1.00 96.31 79 LEU A O 1
ATOM 670 N N . GLU A 1 80 ? 7.206 6.260 -2.580 1.00 97.12 80 GLU A N 1
ATOM 671 C CA . GLU A 1 80 ? 6.653 7.577 -2.228 1.00 97.12 80 GLU A CA 1
ATOM 672 C C . GLU A 1 80 ? 6.305 8.412 -3.464 1.00 97.12 80 GLU A C 1
ATOM 674 O O . GLU A 1 80 ? 5.220 8.998 -3.547 1.00 97.12 80 GLU A O 1
ATOM 679 N N . LYS A 1 81 ? 7.195 8.437 -4.463 1.00 96.88 81 LYS A N 1
ATOM 680 C CA . LYS A 1 81 ? 6.935 9.117 -5.741 1.00 96.88 81 LYS A CA 1
ATOM 681 C C . LYS A 1 81 ? 5.771 8.480 -6.489 1.00 96.88 81 LYS A C 1
ATOM 683 O O . LYS A 1 81 ? 4.950 9.203 -7.052 1.00 96.88 81 LYS A O 1
ATOM 688 N N . LEU A 1 82 ? 5.674 7.152 -6.468 1.00 96.88 82 LEU A N 1
ATOM 689 C CA . LEU A 1 82 ? 4.543 6.429 -7.039 1.00 96.88 82 LEU A CA 1
ATOM 690 C C . LEU A 1 82 ? 3.241 6.807 -6.323 1.00 96.88 82 LEU A C 1
ATOM 692 O O . LEU A 1 82 ? 2.270 7.172 -6.978 1.00 96.88 82 LEU A O 1
ATOM 696 N N . SER A 1 83 ? 3.241 6.813 -4.991 1.00 96.81 83 SER A N 1
ATOM 697 C CA . SER A 1 83 ? 2.093 7.228 -4.181 1.00 96.81 83 SER A CA 1
ATOM 698 C C . SER A 1 83 ? 1.677 8.674 -4.453 1.00 96.81 83 SER A C 1
ATOM 700 O O . SER A 1 83 ? 0.489 8.989 -4.521 1.00 96.81 83 SER A O 1
ATOM 702 N N . THR A 1 84 ? 2.650 9.562 -4.651 1.00 97.44 84 THR A N 1
ATOM 703 C CA . THR A 1 84 ? 2.396 10.964 -5.003 1.00 97.44 84 THR A CA 1
ATOM 704 C C . THR A 1 84 ? 1.742 11.058 -6.377 1.00 97.44 84 THR A C 1
ATOM 706 O O . THR A 1 84 ? 0.713 11.711 -6.523 1.00 97.44 84 THR A O 1
ATOM 709 N N . ALA A 1 85 ? 2.278 10.351 -7.376 1.00 96.75 85 ALA A N 1
ATOM 710 C CA . ALA A 1 85 ? 1.695 10.316 -8.712 1.00 96.75 85 ALA A CA 1
ATOM 711 C C . ALA A 1 85 ? 0.257 9.769 -8.687 1.00 96.75 85 ALA A C 1
ATOM 713 O O . ALA A 1 85 ? -0.635 10.359 -9.290 1.00 96.75 85 ALA A O 1
ATOM 714 N N . LEU A 1 86 ? -0.001 8.688 -7.946 1.00 96.56 86 LEU A N 1
ATOM 715 C CA . LEU A 1 86 ? -1.349 8.130 -7.825 1.00 96.56 86 LEU A CA 1
ATOM 716 C C . LEU A 1 86 ? -2.327 9.097 -7.146 1.00 96.56 86 LEU A C 1
ATOM 718 O O . LEU A 1 86 ? -3.454 9.233 -7.616 1.00 96.56 86 LEU A O 1
ATOM 722 N N . SER A 1 87 ? -1.875 9.811 -6.112 1.00 95.69 87 SER A N 1
ATOM 723 C CA . SER A 1 87 ? -2.666 10.855 -5.447 1.00 95.69 87 SER A CA 1
ATOM 724 C C . SER A 1 87 ? -3.027 12.014 -6.371 1.00 95.69 87 SER A C 1
ATOM 726 O O . SER A 1 87 ? -4.124 12.550 -6.266 1.00 95.69 87 SER A O 1
ATOM 728 N N . VAL A 1 88 ? -2.121 12.401 -7.274 1.00 96.12 88 VAL A N 1
ATOM 729 C CA . VAL A 1 88 ? -2.342 13.510 -8.216 1.00 96.12 88 VAL A CA 1
ATOM 730 C C . VAL A 1 88 ? -3.343 13.140 -9.311 1.00 96.12 88 VAL A C 1
ATOM 732 O O . VAL A 1 88 ? -4.171 13.967 -9.679 1.00 96.12 88 VAL A O 1
ATOM 735 N N . TYR A 1 89 ? -3.263 11.921 -9.850 1.00 94.69 89 TYR A N 1
ATOM 736 C CA . TYR A 1 89 ? -4.038 11.533 -11.036 1.00 94.69 89 TYR A CA 1
ATOM 737 C C . TYR A 1 89 ? -5.296 10.709 -10.743 1.00 94.69 89 TYR A C 1
ATOM 739 O O . TYR A 1 89 ? -6.165 10.630 -11.611 1.00 94.69 89 TYR A O 1
ATOM 747 N N . PHE A 1 90 ? -5.392 10.065 -9.577 1.00 94.12 90 PHE A N 1
ATOM 748 C CA . PHE A 1 90 ? -6.473 9.126 -9.269 1.00 94.12 90 PHE A CA 1
ATOM 749 C C . PHE A 1 90 ? -7.115 9.419 -7.911 1.00 94.12 90 PHE A C 1
ATOM 751 O O . PHE A 1 90 ? -8.029 10.229 -7.813 1.00 94.12 90 PHE A O 1
ATOM 758 N N . TYR A 1 91 ? -6.652 8.741 -6.863 1.00 94.69 91 TYR A N 1
ATOM 759 C CA . TYR A 1 91 ? -7.239 8.755 -5.530 1.00 94.69 91 TYR A CA 1
ATOM 760 C C . TYR A 1 91 ? -6.150 8.982 -4.493 1.00 94.69 91 TYR A C 1
ATOM 762 O O . TYR A 1 91 ? -5.005 8.595 -4.750 1.00 94.69 91 TYR A O 1
ATOM 770 N N . PRO A 1 92 ? -6.495 9.507 -3.301 1.00 94.81 92 PRO A N 1
ATOM 771 C CA . PRO A 1 92 ? -5.553 9.616 -2.200 1.00 94.81 92 PRO A CA 1
ATOM 772 C C . PRO A 1 92 ? -4.787 8.307 -2.006 1.00 94.81 92 PRO A C 1
ATOM 774 O O . PRO A 1 92 ? -5.379 7.242 -1.780 1.00 94.81 92 PRO A O 1
ATOM 777 N N . SER A 1 93 ? -3.463 8.393 -2.091 1.00 95.75 93 SER A N 1
ATOM 778 C CA . SER A 1 93 ? -2.562 7.256 -1.983 1.00 95.75 93 SER A CA 1
ATOM 779 C C . SER A 1 93 ? -1.523 7.493 -0.901 1.00 95.75 93 SER A C 1
ATOM 781 O O . SER A 1 93 ? -0.977 8.593 -0.779 1.00 95.75 93 SER A O 1
ATOM 783 N N . LYS A 1 94 ? -1.194 6.441 -0.150 1.00 95.81 94 LYS A N 1
ATOM 784 C CA . LYS A 1 94 ? -0.171 6.504 0.898 1.00 95.81 94 LYS A CA 1
ATOM 785 C C . LYS A 1 94 ? 0.698 5.253 0.920 1.00 95.81 94 LYS A C 1
ATOM 787 O O . LYS A 1 94 ? 0.205 4.147 0.709 1.00 95.81 94 LYS A O 1
ATOM 792 N N . VAL A 1 95 ? 1.985 5.446 1.209 1.00 95.62 95 VAL A N 1
ATOM 793 C CA . VAL A 1 95 ? 2.914 4.357 1.529 1.00 95.62 95 VAL A CA 1
ATOM 794 C C . VAL A 1 95 ? 2.805 4.043 3.017 1.00 95.62 95 VAL A C 1
ATOM 796 O O . VAL A 1 95 ? 2.828 4.950 3.852 1.00 95.62 95 VAL A O 1
ATOM 799 N N . VAL A 1 96 ? 2.663 2.764 3.351 1.00 94.50 96 VAL A N 1
ATOM 800 C CA . VAL A 1 96 ? 2.471 2.283 4.721 1.00 94.50 96 VAL A CA 1
ATOM 801 C C . VAL A 1 96 ? 3.420 1.128 4.996 1.00 94.50 96 VAL A C 1
ATOM 803 O O . VAL A 1 96 ? 3.536 0.214 4.186 1.00 94.50 96 VAL A O 1
ATOM 806 N N . SER A 1 97 ? 4.069 1.134 6.161 1.00 93.06 97 SER A N 1
ATOM 807 C CA . SER A 1 97 ? 4.916 0.015 6.574 1.00 93.06 97 SER A CA 1
ATOM 808 C C . SER A 1 97 ? 4.073 -1.206 6.955 1.00 93.06 97 SER A C 1
ATOM 810 O O . SER A 1 97 ? 3.372 -1.201 7.970 1.00 93.06 97 SER A O 1
ATOM 812 N N . ALA A 1 98 ? 4.191 -2.274 6.171 1.00 94.00 98 ALA A N 1
ATOM 813 C CA . ALA A 1 98 ? 3.571 -3.567 6.426 1.00 94.00 98 ALA A CA 1
ATOM 814 C C . ALA A 1 98 ? 4.098 -4.207 7.722 1.00 94.00 98 ALA A C 1
ATOM 816 O O . ALA A 1 98 ? 3.328 -4.801 8.471 1.00 94.00 98 ALA A O 1
ATOM 817 N N . TYR A 1 99 ? 5.383 -4.019 8.045 1.00 91.75 99 TYR A N 1
ATOM 818 C CA . TYR A 1 99 ? 5.976 -4.532 9.286 1.00 91.75 99 TYR A CA 1
ATOM 819 C C . TYR A 1 99 ? 5.377 -3.904 10.545 1.00 91.75 99 TYR A C 1
ATOM 821 O O . TYR A 1 99 ? 5.244 -4.592 11.557 1.00 91.75 99 TYR A O 1
ATOM 829 N N . LEU A 1 100 ? 5.013 -2.617 10.506 1.00 90.56 100 LEU A N 1
ATOM 830 C CA . LEU A 1 100 ? 4.357 -1.976 11.648 1.00 90.56 100 LEU A CA 1
ATOM 831 C C . LEU A 1 100 ? 2.981 -2.596 11.910 1.00 90.56 100 LEU A C 1
ATOM 833 O O . LEU A 1 100 ? 2.663 -2.896 13.057 1.00 90.56 100 LEU A O 1
ATOM 837 N N . ILE A 1 101 ? 2.207 -2.853 10.854 1.00 92.00 101 ILE A N 1
ATOM 838 C CA . ILE A 1 101 ? 0.883 -3.481 10.970 1.00 92.00 101 ILE A CA 1
ATOM 839 C C . ILE A 1 101 ? 1.013 -4.932 11.452 1.00 92.00 101 ILE A C 1
ATOM 841 O O . ILE A 1 101 ? 0.279 -5.352 12.348 1.00 92.00 101 ILE A O 1
ATOM 845 N N . GLU A 1 102 ? 1.973 -5.677 10.896 1.00 93.06 102 GLU A N 1
ATOM 846 C CA . GLU A 1 102 ? 2.260 -7.065 11.269 1.00 93.06 102 GLU A CA 1
ATOM 847 C C . GLU A 1 102 ? 2.653 -7.184 12.744 1.00 93.06 102 GLU A C 1
ATOM 849 O O . GLU A 1 102 ? 2.099 -8.010 13.466 1.00 93.06 102 GLU A O 1
ATOM 854 N N . LYS A 1 103 ? 3.576 -6.335 13.216 1.00 90.19 103 LYS A N 1
ATOM 855 C CA . LYS A 1 103 ? 4.059 -6.355 14.604 1.00 90.19 103 LYS A CA 1
ATOM 856 C C . LYS A 1 103 ? 2.935 -6.108 15.611 1.00 90.19 103 LYS A C 1
ATOM 858 O O . LYS A 1 103 ? 2.980 -6.632 16.721 1.00 90.19 103 LYS A O 1
ATOM 863 N N . GLU A 1 104 ? 1.951 -5.299 15.236 1.00 87.25 104 GLU A N 1
ATOM 864 C CA . GLU A 1 104 ? 0.791 -5.006 16.075 1.00 87.25 104 GLU A CA 1
ATOM 865 C C . GLU A 1 104 ? -0.366 -6.003 15.887 1.00 87.25 104 GLU A C 1
ATOM 867 O O . GLU A 1 104 ? -1.372 -5.883 16.579 1.00 87.25 104 GLU A O 1
ATOM 872 N N . ASN A 1 105 ? -0.233 -6.986 14.984 1.00 87.25 105 ASN A N 1
ATOM 873 C CA . ASN A 1 105 ? -1.287 -7.925 14.579 1.00 87.25 105 ASN A CA 1
ATOM 874 C C . ASN A 1 105 ? -2.605 -7.227 14.177 1.00 87.25 105 ASN A C 1
ATOM 876 O O . ASN A 1 105 ? -3.708 -7.702 14.447 1.00 87.25 105 ASN A O 1
ATOM 880 N N . ASN A 1 106 ? -2.481 -6.072 13.520 1.00 89.44 106 ASN A N 1
ATOM 881 C CA . ASN A 1 106 ? -3.594 -5.157 13.261 1.00 89.44 106 ASN A CA 1
ATOM 882 C C . ASN A 1 106 ? -4.141 -5.246 11.826 1.00 89.44 106 ASN A C 1
ATOM 884 O O . ASN A 1 106 ? -4.863 -4.353 11.383 1.00 89.44 106 ASN A O 1
ATOM 888 N N . TRP A 1 107 ? -3.830 -6.308 11.074 1.00 91.81 107 TRP A N 1
ATOM 889 C CA . TRP A 1 107 ? -4.258 -6.433 9.675 1.00 91.81 107 TRP A CA 1
ATOM 890 C C . TRP A 1 107 ? -5.771 -6.420 9.498 1.00 91.81 107 TRP A C 1
ATOM 892 O O . TRP A 1 107 ? -6.267 -5.765 8.586 1.00 91.81 107 TRP A O 1
ATOM 902 N N . SER A 1 108 ? -6.514 -7.101 10.371 1.00 89.12 108 SER A N 1
ATOM 903 C CA . SER A 1 108 ? -7.977 -7.127 10.299 1.00 89.12 108 SER A CA 1
ATOM 904 C C . SER A 1 108 ? -8.570 -5.724 10.401 1.00 89.12 108 SER A C 1
ATOM 906 O O . SER A 1 108 ? -9.391 -5.358 9.565 1.00 89.12 108 SER A O 1
ATOM 908 N N . ASP A 1 109 ? -8.108 -4.925 11.365 1.00 87.62 109 ASP A N 1
ATOM 909 C CA . ASP A 1 109 ? -8.559 -3.544 11.548 1.00 87.62 109 ASP A CA 1
ATOM 910 C C . ASP A 1 109 ? -8.080 -2.646 10.407 1.00 87.62 109 ASP A C 1
ATOM 912 O O . ASP A 1 109 ? -8.854 -1.859 9.861 1.00 87.62 109 ASP A O 1
ATOM 916 N N . PHE A 1 110 ? -6.825 -2.798 9.985 1.00 91.19 110 PHE A N 1
ATOM 917 C CA . PHE A 1 110 ? -6.260 -2.043 8.873 1.00 91.19 110 PHE A CA 1
ATOM 918 C C . PHE A 1 110 ? -7.051 -2.249 7.570 1.00 91.19 110 PHE A C 1
ATOM 920 O O . PHE A 1 110 ? -7.394 -1.274 6.900 1.00 91.19 110 PHE A O 1
ATOM 927 N N . LEU A 1 111 ? -7.401 -3.497 7.250 1.00 91.12 111 LEU A N 1
ATOM 928 C CA . LEU A 1 111 ? -8.165 -3.870 6.056 1.00 91.12 111 LEU A CA 1
ATOM 929 C C . LEU A 1 111 ? -9.672 -3.573 6.169 1.00 91.12 111 LEU A C 1
ATOM 931 O O . LEU A 1 111 ? -10.397 -3.796 5.206 1.00 91.12 111 LEU A O 1
ATOM 935 N N . THR A 1 112 ? -10.170 -3.101 7.319 1.00 86.69 112 THR A N 1
ATOM 936 C CA . THR A 1 112 ? -11.566 -2.620 7.445 1.00 86.69 112 THR A CA 1
ATOM 937 C C . THR A 1 112 ? -11.738 -1.149 7.079 1.00 86.69 112 THR A C 1
ATOM 939 O O . THR A 1 112 ? -12.869 -0.675 7.009 1.00 86.69 112 THR A O 1
ATOM 942 N N . ASN A 1 113 ? -10.642 -0.421 6.856 1.00 83.81 113 ASN A N 1
ATOM 943 C CA . ASN A 1 113 ? -10.703 0.955 6.370 1.00 83.81 113 ASN A CA 1
ATOM 944 C C . ASN A 1 113 ? -11.173 1.006 4.905 1.00 83.81 113 ASN A C 1
ATOM 946 O O . ASN 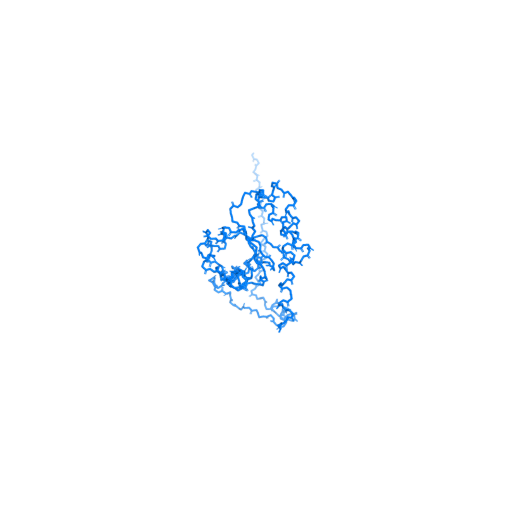A 1 113 ? -11.183 -0.014 4.217 1.00 83.81 113 ASN A O 1
ATOM 950 N N . ASP A 1 114 ? -11.500 2.206 4.411 1.00 87.62 114 ASP A N 1
ATOM 951 C CA . ASP A 1 114 ? -11.993 2.467 3.045 1.00 87.62 114 ASP A CA 1
ATOM 952 C C . ASP A 1 114 ? -10.894 2.323 1.964 1.00 87.62 114 ASP A C 1
ATOM 954 O O . ASP A 1 114 ? -10.672 3.197 1.116 1.00 87.62 114 ASP A O 1
ATOM 958 N N . ILE A 1 115 ? -10.168 1.206 1.998 1.00 93.69 115 ILE A N 1
ATOM 959 C CA . ILE A 1 115 ? -9.112 0.854 1.056 1.00 93.69 115 ILE A CA 1
ATOM 960 C C . ILE A 1 115 ? -9.758 0.192 -0.159 1.00 93.69 115 ILE A C 1
ATOM 962 O O . ILE A 1 115 ? -10.461 -0.811 -0.068 1.00 93.69 115 ILE A O 1
ATOM 966 N N . SER A 1 116 ? -9.506 0.772 -1.324 1.00 94.06 116 SER A N 1
ATOM 967 C CA . SER A 1 116 ? -10.063 0.328 -2.605 1.00 94.06 116 SER A CA 1
ATOM 968 C C . SER A 1 116 ? -9.078 -0.526 -3.398 1.00 94.06 116 SER A C 1
ATOM 970 O O . SER A 1 116 ? -9.489 -1.359 -4.201 1.00 94.06 116 SER A O 1
ATOM 972 N N . LEU A 1 117 ? -7.780 -0.307 -3.185 1.00 96.31 117 LEU A N 1
ATOM 973 C CA . LEU A 1 117 ? -6.698 -1.021 -3.847 1.00 96.31 117 LEU A CA 1
ATOM 974 C C . LEU A 1 117 ? -5.483 -1.079 -2.926 1.00 96.31 117 LEU A C 1
ATOM 976 O O . LEU A 1 117 ? -5.072 -0.055 -2.372 1.00 96.31 117 LEU A O 1
ATOM 980 N N . ILE A 1 118 ? -4.887 -2.263 -2.820 1.00 96.38 118 ILE A N 1
ATOM 981 C CA . ILE A 1 118 ? -3.582 -2.447 -2.191 1.00 96.38 118 ILE A CA 1
ATOM 982 C C . ILE A 1 118 ? -2.552 -2.722 -3.279 1.00 96.38 118 ILE A C 1
ATOM 984 O O . ILE A 1 118 ? -2.778 -3.531 -4.176 1.00 96.38 118 ILE A O 1
ATOM 988 N N . ILE A 1 119 ? -1.420 -2.040 -3.196 1.00 96.62 119 ILE A N 1
ATOM 989 C CA . ILE A 1 119 ? -0.260 -2.241 -4.054 1.00 96.62 119 ILE A CA 1
ATOM 990 C C . ILE A 1 119 ? 0.857 -2.797 -3.176 1.00 96.62 119 ILE A C 1
ATOM 992 O O . ILE A 1 119 ? 1.114 -2.262 -2.099 1.00 96.62 119 ILE A O 1
ATOM 996 N N . SER A 1 120 ? 1.511 -3.865 -3.613 1.00 95.06 120 SER A N 1
ATOM 997 C CA . SER A 1 120 ? 2.615 -4.480 -2.873 1.00 95.06 120 SER A CA 1
ATOM 998 C C . SER A 1 120 ? 3.643 -5.069 -3.828 1.00 95.06 120 SER A C 1
ATOM 1000 O O . SER A 1 120 ? 3.275 -5.424 -4.940 1.00 95.06 120 SER A O 1
ATOM 1002 N N . SER A 1 121 ? 4.905 -5.198 -3.428 1.00 90.44 121 SER A N 1
ATOM 1003 C CA . SER A 1 121 ? 5.897 -5.958 -4.203 1.00 90.44 121 SER A CA 1
ATOM 1004 C C . SER A 1 121 ? 5.532 -7.451 -4.222 1.00 90.44 121 SER A C 1
ATOM 1006 O O . SER A 1 121 ? 4.969 -7.972 -3.257 1.00 90.44 121 SER A O 1
ATOM 1008 N N . ASP A 1 122 ? 5.784 -8.139 -5.337 1.00 81.94 122 ASP A N 1
ATOM 1009 C CA . ASP A 1 122 ? 5.193 -9.459 -5.610 1.00 81.94 122 ASP A CA 1
ATOM 1010 C C . ASP A 1 122 ? 5.530 -10.562 -4.589 1.00 81.94 122 ASP A C 1
ATOM 1012 O O . ASP A 1 122 ? 4.621 -11.265 -4.142 1.00 81.94 122 ASP A O 1
ATOM 1016 N N . TYR A 1 123 ? 6.791 -10.698 -4.179 1.00 76.56 123 TYR A N 1
ATOM 1017 C CA . TYR A 1 123 ? 7.233 -11.763 -3.274 1.00 76.56 123 TYR A CA 1
ATOM 1018 C C . TYR A 1 123 ? 7.152 -11.378 -1.793 1.00 76.56 123 TYR A C 1
ATOM 1020 O O . TYR A 1 123 ? 7.026 -12.255 -0.937 1.00 76.56 123 TYR A O 1
ATOM 1028 N N . THR A 1 124 ? 7.162 -10.085 -1.463 1.00 83.38 124 THR A N 1
ATOM 1029 C CA . THR A 1 124 ? 7.245 -9.625 -0.065 1.00 83.38 124 THR A CA 1
ATOM 1030 C C . THR A 1 124 ? 5.942 -9.828 0.710 1.00 83.38 124 THR A C 1
ATOM 1032 O O . THR A 1 124 ? 5.956 -9.951 1.934 1.00 83.38 124 THR A O 1
ATOM 1035 N N . VAL A 1 125 ? 4.802 -9.961 0.019 1.00 84.25 125 VAL A N 1
ATOM 1036 C CA . VAL A 1 125 ? 3.510 -10.323 0.638 1.00 84.25 125 VAL A CA 1
ATOM 1037 C C . VAL A 1 125 ? 3.594 -11.648 1.401 1.00 84.25 125 VAL A C 1
ATOM 1039 O O . VAL A 1 125 ? 2.918 -11.812 2.417 1.00 84.25 125 VAL A O 1
ATOM 1042 N N . PHE A 1 126 ? 4.445 -12.573 0.955 1.00 88.38 126 PHE A N 1
ATOM 1043 C CA . PHE A 1 126 ? 4.590 -13.895 1.562 1.00 88.38 126 PHE A CA 1
ATOM 1044 C C . PHE A 1 126 ? 5.592 -13.940 2.725 1.00 88.38 126 PHE A C 1
ATOM 1046 O O . PHE A 1 126 ? 5.646 -14.956 3.420 1.00 88.38 126 PHE A O 1
ATOM 1053 N N . GLU A 1 127 ? 6.347 -12.860 2.966 1.00 89.12 127 GLU A N 1
ATOM 1054 C CA . GLU A 1 127 ? 7.298 -12.760 4.086 1.00 89.12 127 GLU A CA 1
ATOM 1055 C C . GLU A 1 127 ? 6.603 -12.603 5.442 1.00 89.12 127 GLU A C 1
ATOM 1057 O O . GLU A 1 127 ? 7.159 -12.972 6.477 1.00 89.12 127 GLU A O 1
ATOM 1062 N N . LEU A 1 128 ? 5.397 -12.033 5.447 1.00 92.00 128 LEU A N 1
ATOM 1063 C CA . LEU A 1 128 ? 4.667 -11.689 6.661 1.00 92.00 128 LEU A CA 1
ATOM 1064 C C . LEU A 1 128 ? 3.558 -12.724 6.913 1.00 92.00 128 LEU A C 1
ATOM 1066 O O . LEU A 1 128 ? 2.632 -12.821 6.103 1.00 92.00 128 LEU A O 1
ATOM 1070 N N . PRO A 1 129 ? 3.624 -13.527 7.993 1.00 92.06 129 PRO A N 1
ATOM 1071 C CA . PRO A 1 129 ? 2.735 -14.673 8.178 1.00 92.06 129 PRO A CA 1
ATOM 1072 C C . PRO A 1 129 ? 1.258 -14.288 8.320 1.00 92.06 129 PRO A C 1
ATOM 1074 O O . PRO A 1 129 ? 0.409 -14.957 7.724 1.00 92.06 129 PRO A O 1
ATOM 1077 N N . HIS A 1 130 ? 0.929 -13.213 9.048 1.00 93.31 130 HIS A N 1
ATOM 1078 C CA . HIS A 1 130 ? -0.471 -12.805 9.214 1.00 93.31 130 HIS A CA 1
ATOM 1079 C C . HIS A 1 130 ? -1.031 -12.191 7.928 1.00 93.31 130 HIS A C 1
ATOM 1081 O O . HIS A 1 130 ? -2.166 -12.483 7.553 1.00 93.31 130 HIS A O 1
ATOM 1087 N N . LEU A 1 131 ? -0.228 -11.403 7.205 1.00 92.56 131 LEU A N 1
ATOM 1088 C CA . LEU A 1 131 ? -0.610 -10.892 5.887 1.00 92.56 131 LEU A CA 1
ATOM 1089 C C . LEU A 1 131 ? -0.834 -12.027 4.879 1.00 92.56 131 LEU A C 1
ATOM 1091 O O . LEU A 1 131 ? -1.836 -12.034 4.162 1.00 92.56 131 LEU A O 1
ATOM 1095 N N . ARG A 1 132 ? 0.070 -13.012 4.853 1.00 92.06 132 ARG A N 1
ATOM 1096 C CA . ARG A 1 132 ? -0.021 -14.187 3.980 1.00 92.06 132 ARG A CA 1
ATOM 1097 C C . ARG A 1 132 ? -1.301 -14.978 4.225 1.00 92.06 132 ARG A C 1
ATOM 1099 O O . ARG A 1 132 ? -1.917 -15.424 3.264 1.00 92.06 132 ARG A O 1
ATOM 1106 N N . ALA A 1 133 ? -1.725 -15.127 5.479 1.00 92.19 133 ALA A N 1
ATOM 1107 C CA . ALA A 1 133 ? -2.977 -15.809 5.815 1.00 92.19 133 ALA A CA 1
ATOM 1108 C C . ALA A 1 133 ? -4.225 -15.106 5.238 1.00 92.19 133 ALA A C 1
ATOM 1110 O O . ALA A 1 133 ? -5.273 -15.730 5.086 1.00 92.19 133 ALA A O 1
ATOM 1111 N N . LEU A 1 134 ? -4.116 -13.817 4.905 1.00 93.38 134 LEU A N 1
ATOM 1112 C CA . LEU A 1 134 ? -5.192 -13.011 4.329 1.00 93.38 134 LEU A CA 1
ATOM 1113 C C . LEU A 1 134 ? -5.136 -12.951 2.796 1.00 93.38 134 LEU A C 1
ATOM 1115 O O . LEU A 1 134 ? -6.073 -12.439 2.181 1.00 93.38 134 LEU A O 1
ATOM 1119 N N . TYR A 1 135 ? -4.070 -13.456 2.174 1.00 94.12 135 TYR A N 1
ATOM 1120 C CA . TYR A 1 135 ? -3.939 -13.507 0.722 1.00 94.12 135 TYR A CA 1
ATOM 1121 C C . TYR A 1 135 ? -4.909 -14.524 0.120 1.00 94.12 135 TYR A C 1
ATOM 1123 O O . TYR A 1 135 ? -4.966 -15.682 0.536 1.00 94.12 135 TYR A O 1
ATOM 1131 N N . LYS A 1 136 ? -5.651 -14.087 -0.896 1.00 93.31 136 LYS A N 1
ATOM 1132 C CA . LYS A 1 136 ? -6.511 -14.937 -1.714 1.00 93.31 136 LYS A CA 1
ATOM 1133 C C . LYS A 1 136 ? -6.172 -14.730 -3.183 1.00 93.31 136 LYS A C 1
ATOM 1135 O O . LYS A 1 136 ? -5.934 -13.612 -3.639 1.00 93.31 136 LYS A O 1
ATOM 1140 N N . GLU A 1 137 ? -6.216 -15.820 -3.929 1.00 92.44 137 GLU A N 1
ATOM 1141 C CA . GLU A 1 137 ? -6.063 -15.816 -5.376 1.00 92.44 137 GLU A CA 1
ATOM 1142 C C . GLU A 1 137 ? -7.246 -16.548 -5.994 1.00 92.44 137 GLU A C 1
ATOM 1144 O O . GLU A 1 137 ? -7.646 -17.610 -5.515 1.00 92.44 137 GLU A O 1
ATOM 1149 N N . ASN A 1 138 ? -7.827 -15.956 -7.034 1.00 89.38 138 ASN A N 1
ATOM 1150 C CA . ASN A 1 138 ? -8.859 -16.577 -7.847 1.00 89.38 138 ASN A CA 1
ATOM 1151 C C . ASN A 1 138 ? -8.256 -16.926 -9.216 1.00 89.38 138 ASN A C 1
ATOM 1153 O O . ASN A 1 138 ? -8.211 -16.052 -10.092 1.00 89.38 138 ASN A O 1
ATOM 1157 N N . PRO A 1 139 ? -7.803 -18.179 -9.422 1.00 86.00 139 PRO A N 1
ATOM 1158 C CA . PRO A 1 139 ? -7.104 -18.577 -10.643 1.00 86.00 139 PRO A CA 1
ATOM 1159 C C . PRO A 1 139 ? -7.939 -18.349 -11.903 1.00 86.00 139 PRO A C 1
ATOM 1161 O O . PRO A 1 139 ? -7.412 -17.913 -12.921 1.00 86.00 139 PRO A O 1
ATOM 1164 N N . SER A 1 140 ? -9.256 -18.555 -11.818 1.00 84.12 140 SER A N 1
ATOM 1165 C CA . SER A 1 140 ? -10.180 -18.415 -12.948 1.00 84.12 140 SER A CA 1
ATOM 1166 C C . SER A 1 140 ? -10.276 -16.985 -13.483 1.00 84.12 140 SER A C 1
ATOM 1168 O O . SER A 1 140 ? -10.635 -16.790 -14.640 1.00 84.12 140 SER A O 1
ATOM 1170 N N . LYS A 1 141 ? -9.976 -15.982 -12.648 1.00 82.00 141 LYS A N 1
ATOM 1171 C CA . LYS A 1 141 ? -9.987 -14.560 -13.028 1.00 82.00 141 LYS A CA 1
ATOM 1172 C C . LYS A 1 141 ? -8.589 -13.939 -13.090 1.00 82.00 141 LYS A C 1
ATOM 1174 O O . LYS A 1 141 ? -8.461 -12.786 -13.490 1.00 82.00 141 LYS A O 1
ATOM 1179 N N . GLY A 1 142 ? -7.554 -14.666 -12.659 1.00 84.44 142 GLY A N 1
ATOM 1180 C CA . GLY A 1 142 ? -6.216 -14.107 -12.449 1.00 84.44 142 GLY A CA 1
ATOM 1181 C C . GLY A 1 142 ? -6.202 -12.960 -11.429 1.00 84.44 142 GLY A C 1
ATOM 1182 O O . GLY A 1 142 ? -5.343 -12.080 -11.486 1.00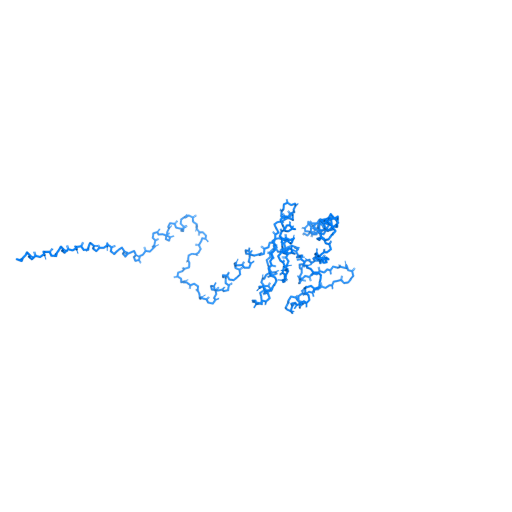 84.44 142 GLY A O 1
ATOM 1183 N N . GLU A 1 143 ? -7.184 -12.922 -10.523 1.00 88.69 143 GLU A N 1
ATOM 1184 C CA . GLU A 1 143 ? -7.348 -11.845 -9.552 1.00 88.69 143 GLU A CA 1
ATOM 1185 C C . GLU A 1 143 ? -6.726 -12.225 -8.215 1.00 88.69 143 GLU A C 1
ATOM 1187 O O . GLU A 1 143 ? -6.944 -13.317 -7.689 1.00 88.69 143 GLU A O 1
ATOM 1192 N N . LYS A 1 144 ? -5.977 -11.281 -7.652 1.00 93.44 144 LYS A N 1
ATOM 1193 C CA . LYS A 1 144 ? -5.346 -11.394 -6.341 1.00 93.44 144 LYS A CA 1
ATOM 1194 C C . LYS A 1 144 ? -5.991 -10.383 -5.409 1.00 93.44 144 LYS A C 1
ATOM 1196 O O . LYS A 1 144 ? -6.279 -9.253 -5.824 1.00 93.44 144 LYS A O 1
ATOM 1201 N N . SER A 1 145 ? -6.216 -10.770 -4.163 1.00 94.25 145 SER A N 1
ATOM 1202 C CA . SER A 1 145 ? -6.783 -9.899 -3.139 1.00 94.25 145 SER A CA 1
ATOM 1203 C C . SER A 1 145 ? -6.179 -10.175 -1.768 1.00 94.25 145 SER A C 1
ATOM 1205 O O . SER A 1 145 ? -5.696 -11.268 -1.476 1.00 94.25 145 SER A O 1
ATOM 1207 N N . LEU A 1 146 ? -6.226 -9.164 -0.907 1.00 93.25 146 LEU A N 1
ATOM 1208 C CA . LEU A 1 146 ? -6.041 -9.326 0.530 1.00 93.25 146 LEU A CA 1
ATOM 1209 C C . LEU A 1 146 ? -7.417 -9.234 1.171 1.00 93.25 146 LEU A C 1
ATOM 1211 O O . LEU A 1 146 ? -8.066 -8.186 1.119 1.00 93.25 146 LEU A O 1
ATOM 1215 N N . LYS A 1 147 ? -7.879 -10.349 1.738 1.00 91.00 147 LYS A N 1
ATOM 1216 C CA . LYS A 1 147 ? -9.266 -10.550 2.157 1.00 91.00 147 LYS A CA 1
ATOM 1217 C C . LYS A 1 147 ? -10.209 -10.348 0.963 1.00 91.00 147 LYS A C 1
ATOM 1219 O O . LYS A 1 147 ? -10.302 -11.243 0.125 1.00 91.00 147 LYS A O 1
ATOM 1224 N N . ASP A 1 148 ? -10.841 -9.184 0.861 1.00 91.00 148 ASP A N 1
ATOM 1225 C CA . ASP A 1 148 ? -11.779 -8.829 -0.212 1.00 91.00 148 ASP A CA 1
ATOM 1226 C C . ASP A 1 148 ? -11.328 -7.563 -0.969 1.00 91.00 148 ASP A C 1
ATOM 1228 O O . ASP A 1 148 ? -12.021 -7.088 -1.867 1.00 91.00 148 ASP A O 1
ATOM 1232 N N . ILE A 1 149 ? -10.151 -7.022 -0.627 1.00 94.31 149 ILE A N 1
ATOM 1233 C CA . ILE A 1 149 ? -9.580 -5.830 -1.257 1.00 94.31 149 ILE A CA 1
ATOM 1234 C C . ILE A 1 149 ? -8.650 -6.263 -2.397 1.00 94.31 149 ILE A C 1
ATOM 1236 O O . ILE A 1 149 ? -7.723 -7.042 -2.158 1.00 94.31 149 ILE A O 1
ATOM 1240 N N . PRO A 1 150 ? -8.846 -5.758 -3.625 1.00 94.94 150 PRO A N 1
ATOM 1241 C CA . PRO A 1 150 ? -7.981 -6.059 -4.759 1.00 94.94 150 PRO A CA 1
ATOM 1242 C C . PRO A 1 150 ? -6.511 -5.734 -4.483 1.00 94.94 150 PRO A C 1
ATOM 1244 O O . PRO A 1 150 ? -6.183 -4.673 -3.948 1.00 94.94 150 PRO A O 1
ATOM 1247 N N . LEU A 1 151 ? -5.631 -6.646 -4.893 1.00 95.06 151 LEU A N 1
ATOM 1248 C CA . LEU A 1 151 ? -4.185 -6.548 -4.744 1.00 95.06 151 LEU A CA 1
ATOM 1249 C C . LEU A 1 151 ? -3.528 -6.405 -6.122 1.00 95.06 151 LEU A C 1
ATOM 1251 O O . LEU A 1 151 ? -3.786 -7.192 -7.036 1.00 95.06 151 LEU A O 1
ATOM 1255 N N . PHE A 1 152 ? -2.667 -5.402 -6.270 1.00 95.31 152 PHE A N 1
ATOM 1256 C CA . PHE A 1 152 ? -1.775 -5.239 -7.412 1.00 95.31 152 PHE A CA 1
ATOM 1257 C C . PHE A 1 152 ? -0.345 -5.546 -6.972 1.00 95.31 152 PHE A C 1
ATOM 1259 O O . PHE A 1 152 ? 0.203 -4.858 -6.111 1.00 95.31 152 PHE A O 1
ATOM 1266 N N . LEU A 1 153 ? 0.250 -6.577 -7.568 1.00 93.94 153 LEU A N 1
ATOM 1267 C CA . LEU A 1 153 ? 1.631 -6.951 -7.295 1.00 93.94 153 LEU A CA 1
ATOM 1268 C C . LEU A 1 153 ? 2.572 -6.199 -8.239 1.00 93.94 153 LEU A C 1
ATOM 1270 O O . LEU A 1 153 ? 2.482 -6.341 -9.458 1.00 93.94 153 LEU A O 1
ATOM 1274 N N . LEU A 1 154 ? 3.447 -5.379 -7.666 1.00 93.31 154 LEU A N 1
ATOM 1275 C CA . LEU A 1 154 ? 4.520 -4.694 -8.365 1.00 93.31 154 LEU A CA 1
ATOM 1276 C C . LEU A 1 154 ? 5.634 -5.696 -8.686 1.00 93.31 154 LEU A C 1
ATOM 1278 O O . LEU A 1 154 ? 6.103 -6.387 -7.779 1.00 93.31 154 LEU A O 1
ATOM 1282 N N . PRO A 1 155 ? 6.104 -5.727 -9.943 1.00 90.94 155 PRO A N 1
ATOM 1283 C CA . PRO A 1 155 ? 7.404 -6.289 -10.276 1.00 90.94 155 PRO A CA 1
ATOM 1284 C C . PRO A 1 155 ? 8.523 -5.624 -9.469 1.00 90.94 155 PRO A C 1
ATOM 1286 O O . PRO A 1 155 ? 8.349 -4.519 -8.947 1.00 90.94 155 PRO A O 1
ATOM 1289 N N . ASP A 1 156 ? 9.685 -6.275 -9.429 1.00 89.94 156 ASP A N 1
ATOM 1290 C CA . ASP A 1 156 ? 10.856 -5.779 -8.707 1.00 89.94 156 ASP A CA 1
ATOM 1291 C C . ASP A 1 156 ? 11.148 -4.302 -9.032 1.00 89.94 156 ASP A C 1
ATOM 1293 O O . ASP A 1 156 ? 11.370 -3.910 -10.183 1.00 89.94 156 ASP A O 1
ATOM 1297 N N . ILE A 1 157 ? 11.160 -3.476 -7.981 1.00 91.81 157 ILE A N 1
ATOM 1298 C CA . ILE A 1 157 ? 11.406 -2.034 -8.049 1.00 91.81 157 ILE A CA 1
ATOM 1299 C C . ILE A 1 157 ? 12.753 -1.741 -8.714 1.00 91.81 157 ILE A C 1
ATOM 1301 O O . ILE A 1 157 ? 12.882 -0.741 -9.434 1.00 91.81 157 ILE A O 1
ATOM 1305 N N . PHE A 1 158 ? 13.737 -2.625 -8.532 1.00 92.56 158 PHE A N 1
ATOM 1306 C CA . PHE A 1 158 ? 15.054 -2.499 -9.144 1.00 92.56 158 PHE A CA 1
ATOM 1307 C C . PHE A 1 158 ? 14.974 -2.352 -10.670 1.00 92.56 158 PHE A C 1
ATOM 1309 O O . PHE A 1 158 ? 15.700 -1.538 -11.250 1.00 92.56 158 PHE A O 1
ATOM 1316 N N . LEU A 1 159 ? 14.039 -3.053 -11.319 1.00 92.81 159 LEU A N 1
ATOM 1317 C CA . LEU A 1 159 ? 13.833 -2.979 -12.768 1.00 92.81 159 LEU A CA 1
ATOM 1318 C C . LEU A 1 159 ? 13.442 -1.565 -13.205 1.00 92.81 159 LEU A C 1
ATOM 1320 O O . LEU A 1 159 ? 13.994 -1.039 -14.168 1.00 92.81 159 LEU A O 1
ATOM 1324 N N . TYR A 1 160 ? 12.555 -0.901 -12.464 1.00 93.56 160 TYR A N 1
ATOM 1325 C CA . TYR A 1 160 ? 12.126 0.466 -12.776 1.00 93.56 160 TYR A CA 1
ATOM 1326 C C . TYR A 1 160 ? 13.199 1.515 -12.488 1.00 93.56 160 TYR A C 1
ATOM 1328 O O . TYR A 1 160 ? 13.190 2.595 -13.089 1.00 93.56 160 TYR A O 1
ATOM 1336 N N . LEU A 1 161 ? 14.099 1.237 -11.544 1.00 92.50 161 LEU A N 1
ATOM 1337 C CA . LEU A 1 161 ? 15.243 2.102 -11.269 1.00 92.50 161 LEU A CA 1
ATOM 1338 C C . LEU A 1 161 ? 16.300 1.986 -12.372 1.00 92.50 161 LEU A C 1
ATOM 1340 O O . LEU A 1 161 ? 16.848 3.009 -12.781 1.00 92.50 161 LEU A O 1
ATOM 1344 N N . LYS A 1 162 ? 16.540 0.770 -12.875 1.00 95.00 162 LYS A N 1
ATOM 1345 C CA . LYS A 1 162 ? 17.503 0.492 -13.948 1.00 95.00 162 LYS A CA 1
ATOM 1346 C C . LYS A 1 162 ? 16.996 0.924 -15.327 1.00 95.00 162 LYS A C 1
ATOM 1348 O O . LYS A 1 162 ? 17.760 1.496 -16.099 1.00 95.00 162 LYS A O 1
ATOM 1353 N N . GLU A 1 163 ? 15.720 0.687 -15.622 1.00 95.06 163 GLU A N 1
ATOM 1354 C CA . GLU A 1 163 ? 15.096 0.958 -16.921 1.00 95.06 163 GLU A CA 1
ATOM 1355 C C . GLU A 1 163 ? 13.897 1.912 -16.765 1.00 95.06 163 GLU A C 1
ATOM 1357 O O . GLU A 1 163 ? 12.744 1.488 -16.630 1.00 95.06 163 GLU A O 1
ATOM 1362 N N . PRO A 1 164 ? 14.127 3.240 -16.800 1.00 92.75 164 PRO A N 1
ATOM 1363 C CA . PRO A 1 164 ? 13.071 4.227 -16.574 1.00 92.75 164 PRO A CA 1
ATOM 1364 C C . PRO A 1 164 ? 11.908 4.168 -17.573 1.00 92.75 164 PRO A C 1
ATOM 1366 O O . PRO A 1 164 ? 10.803 4.594 -17.235 1.00 92.75 164 PRO A O 1
ATOM 1369 N N . SER A 1 165 ? 12.129 3.635 -18.779 1.00 93.69 165 SER A N 1
ATOM 1370 C CA . SER A 1 165 ? 11.092 3.431 -19.800 1.00 93.69 165 SER A CA 1
ATOM 1371 C C . SER A 1 165 ? 9.950 2.537 -19.301 1.00 93.69 165 SER A C 1
ATOM 1373 O O . SER A 1 165 ? 8.789 2.773 -19.646 1.00 93.69 165 SER A O 1
ATOM 1375 N N . LEU A 1 166 ? 10.245 1.581 -18.412 1.00 94.62 166 LEU A N 1
ATOM 1376 C CA . LEU A 1 166 ? 9.262 0.659 -17.836 1.00 94.62 166 LEU A CA 1
ATOM 1377 C C . LEU A 1 166 ? 8.258 1.352 -16.903 1.00 94.62 166 LEU A C 1
ATOM 1379 O O . LEU A 1 166 ? 7.155 0.841 -16.699 1.00 94.62 166 LEU A O 1
ATOM 1383 N N . LYS A 1 167 ? 8.582 2.542 -16.375 1.00 94.38 167 LYS A N 1
ATOM 1384 C CA . LYS A 1 167 ? 7.671 3.309 -15.504 1.00 94.38 167 LYS A CA 1
ATOM 1385 C C . LYS A 1 167 ? 6.381 3.695 -16.223 1.00 94.38 167 LYS A C 1
ATOM 1387 O O . LYS A 1 167 ? 5.322 3.721 -15.602 1.00 94.38 167 LYS A O 1
ATOM 1392 N N . LYS A 1 168 ? 6.451 3.952 -17.535 1.00 94.25 168 LYS A N 1
ATOM 1393 C CA . LYS A 1 168 ? 5.267 4.244 -18.357 1.00 94.25 168 LYS A CA 1
ATOM 1394 C C . LYS A 1 168 ? 4.339 3.032 -18.426 1.00 94.25 168 LYS A C 1
ATOM 1396 O O . LYS A 1 168 ? 3.134 3.172 -18.234 1.00 94.25 168 LYS A O 1
ATOM 1401 N N . SER A 1 169 ? 4.904 1.848 -18.655 1.00 95.00 169 SER A N 1
ATOM 1402 C CA . SER A 1 169 ? 4.152 0.591 -18.685 1.00 95.00 169 SER A CA 1
ATOM 1403 C C . SER A 1 169 ? 3.510 0.290 -17.332 1.00 95.00 169 SER A C 1
ATOM 1405 O O . SER A 1 169 ? 2.322 -0.022 -17.286 1.00 95.00 169 SER A O 1
ATOM 1407 N N . LEU A 1 170 ? 4.250 0.478 -16.232 1.00 95.25 170 LEU A N 1
ATOM 1408 C CA . LEU A 1 170 ? 3.713 0.353 -14.875 1.00 95.25 170 LEU A CA 1
ATOM 1409 C C . LEU A 1 170 ? 2.524 1.295 -14.647 1.00 95.25 170 LEU A C 1
ATOM 1411 O O . LEU A 1 170 ? 1.467 0.866 -14.189 1.00 95.25 170 LEU A O 1
ATOM 1415 N N . PHE A 1 171 ? 2.682 2.576 -14.985 1.00 95.00 171 PHE A N 1
ATOM 1416 C CA . PHE A 1 171 ? 1.630 3.565 -14.772 1.00 95.00 171 PHE A CA 1
ATOM 1417 C C . PHE A 1 171 ? 0.375 3.260 -15.601 1.00 95.00 171 PHE A C 1
ATOM 1419 O O . PHE A 1 171 ? -0.740 3.396 -15.104 1.00 95.00 171 PHE A O 1
ATOM 1426 N N . ASN A 1 172 ? 0.540 2.773 -16.834 1.00 95.06 172 ASN A N 1
ATOM 1427 C CA . ASN A 1 172 ? -0.576 2.326 -17.667 1.00 95.06 172 ASN A CA 1
ATOM 1428 C C . ASN A 1 172 ? -1.295 1.106 -17.073 1.00 95.06 172 ASN A C 1
ATOM 1430 O O . ASN A 1 172 ? -2.525 1.080 -17.063 1.00 95.06 172 ASN A O 1
ATOM 1434 N N . ALA A 1 173 ? -0.554 0.128 -16.547 1.00 94.75 173 ALA A N 1
ATOM 1435 C CA . ALA A 1 173 ? -1.138 -1.040 -15.890 1.00 94.75 173 ALA A CA 1
ATOM 1436 C C . ALA A 1 173 ? -1.929 -0.646 -14.630 1.00 94.75 173 ALA A C 1
ATOM 1438 O O . ALA A 1 173 ? -3.054 -1.107 -14.430 1.00 94.75 173 ALA A O 1
ATOM 1439 N N . LEU A 1 174 ? -1.385 0.265 -13.815 1.00 95.38 174 LEU A N 1
ATOM 1440 C CA . LEU A 1 174 ? -2.085 0.817 -12.652 1.00 95.38 174 LEU A CA 1
ATOM 1441 C C . LEU A 1 174 ? -3.338 1.590 -13.063 1.00 95.38 174 LEU A C 1
ATOM 1443 O O . LEU A 1 174 ? -4.396 1.380 -12.476 1.00 95.38 174 LEU A O 1
ATOM 1447 N N . LYS A 1 175 ? -3.251 2.422 -14.108 1.00 95.19 175 LYS A N 1
ATOM 1448 C CA . LYS A 1 175 ? -4.404 3.140 -14.663 1.00 95.19 175 LYS A CA 1
ATOM 1449 C C . LYS A 1 175 ? -5.520 2.173 -15.056 1.00 95.19 175 LYS A C 1
ATOM 1451 O O . LYS A 1 175 ? -6.650 2.356 -14.622 1.00 95.19 175 LYS A O 1
ATOM 1456 N N . GLN A 1 176 ? -5.201 1.131 -15.825 1.00 93.94 176 GLN A N 1
ATOM 1457 C CA . GLN A 1 176 ? -6.175 0.109 -16.221 1.00 93.94 176 GLN A CA 1
ATOM 1458 C C . GLN A 1 176 ? -6.789 -0.589 -15.005 1.00 93.94 176 GLN A C 1
ATOM 1460 O O . GLN A 1 176 ? -8.010 -0.718 -14.923 1.00 93.94 176 GLN A O 1
ATOM 1465 N N . LYS A 1 177 ? -5.963 -0.990 -14.029 1.00 93.12 177 LYS A N 1
ATOM 1466 C CA . LYS A 1 177 ? -6.458 -1.633 -12.807 1.00 93.12 177 LYS A CA 1
ATOM 1467 C C . LYS A 1 177 ? -7.424 -0.721 -12.054 1.00 93.12 177 LYS A C 1
ATOM 1469 O O . LYS A 1 177 ? -8.500 -1.176 -11.685 1.00 93.12 177 LYS A O 1
ATOM 1474 N N . ILE A 1 178 ? -7.069 0.547 -11.861 1.00 93.69 178 ILE A N 1
ATOM 1475 C CA . ILE A 1 178 ? -7.893 1.529 -11.146 1.00 93.69 178 ILE A CA 1
ATOM 1476 C C . ILE A 1 178 ? -9.201 1.805 -11.901 1.00 93.69 178 ILE A C 1
ATOM 1478 O O . ILE A 1 178 ? -10.259 1.816 -11.278 1.00 93.69 178 ILE A O 1
ATOM 1482 N N . SER A 1 179 ? -9.165 1.947 -13.228 1.00 91.12 179 SER A N 1
ATOM 1483 C CA . SER A 1 179 ? -10.377 2.127 -14.044 1.00 91.12 179 SER A CA 1
ATOM 1484 C C . SER A 1 179 ? -11.335 0.932 -13.968 1.00 91.12 179 SER A C 1
ATOM 1486 O O . SER A 1 179 ? -12.551 1.103 -13.950 1.00 91.12 179 SER A O 1
ATOM 1488 N N . ASN A 1 180 ? -10.818 -0.292 -13.862 1.00 87.75 180 ASN A N 1
ATOM 1489 C CA . ASN A 1 180 ? -11.677 -1.465 -13.685 1.00 87.75 180 ASN A CA 1
ATOM 1490 C C . ASN A 1 180 ? -12.359 -1.472 -12.306 1.00 87.75 180 ASN A C 1
ATOM 1492 O O . ASN A 1 180 ? -13.503 -1.907 -12.185 1.00 87.75 180 ASN A O 1
ATOM 1496 N N . LEU A 1 181 ? -11.692 -0.945 -11.272 1.00 85.50 181 LEU A N 1
ATOM 1497 C CA . LEU A 1 181 ? -12.277 -0.811 -9.934 1.00 85.50 181 LEU A CA 1
ATOM 1498 C C . LEU A 1 181 ? -13.405 0.217 -9.889 1.00 85.50 181 LEU A C 1
ATOM 1500 O O . LEU A 1 181 ? -14.363 0.023 -9.143 1.00 85.50 181 LEU A O 1
ATOM 1504 N N . THR A 1 182 ? -13.303 1.299 -10.665 1.00 76.44 182 THR A N 1
ATOM 1505 C CA . THR A 1 182 ? -14.369 2.304 -10.731 1.00 76.44 182 THR A CA 1
ATOM 1506 C C . THR A 1 182 ? -15.615 1.744 -11.389 1.00 76.44 182 THR A C 1
ATOM 1508 O O . THR A 1 182 ? -16.697 1.909 -10.841 1.00 76.44 182 THR A O 1
ATOM 1511 N N . ASN A 1 183 ? -15.472 1.011 -12.493 1.00 69.00 183 ASN A N 1
ATOM 1512 C CA . ASN A 1 183 ? -16.619 0.447 -13.208 1.00 69.00 183 ASN A CA 1
ATOM 1513 C C . ASN A 1 183 ? -17.394 -0.554 -12.332 1.00 69.00 183 ASN A C 1
ATOM 1515 O O . ASN A 1 183 ? -18.611 -0.470 -12.230 1.00 69.00 183 ASN A O 1
ATOM 1519 N N . LEU A 1 184 ? -16.686 -1.392 -11.565 1.00 59.56 184 LEU A N 1
ATOM 1520 C CA . LEU A 1 184 ? -17.297 -2.326 -10.608 1.00 59.56 184 LEU A CA 1
ATOM 1521 C C . LEU A 1 184 ? -18.090 -1.654 -9.471 1.00 59.56 184 LEU A C 1
ATOM 1523 O O . LEU A 1 184 ? -18.878 -2.327 -8.807 1.00 59.56 184 LEU A O 1
ATOM 1527 N N . ARG A 1 185 ? -17.860 -0.363 -9.195 1.00 58.56 185 ARG A N 1
ATOM 1528 C CA . ARG A 1 185 ? -18.591 0.388 -8.160 1.00 58.56 185 ARG A CA 1
ATOM 1529 C C . ARG A 1 185 ? -19.869 1.044 -8.664 1.00 58.56 185 ARG A C 1
ATOM 1531 O O . ARG A 1 185 ? -20.702 1.370 -7.831 1.00 58.56 185 ARG A O 1
ATOM 1538 N N . PHE A 1 186 ? -20.008 1.245 -9.972 1.00 51.34 186 PHE A N 1
ATOM 1539 C CA . PHE A 1 186 ? -21.200 1.859 -10.564 1.00 51.34 186 PHE A CA 1
ATOM 1540 C C . PHE A 1 186 ? -22.241 0.830 -11.034 1.00 51.34 186 PHE A C 1
ATOM 1542 O O . PHE A 1 186 ? -23.373 1.213 -11.303 1.00 51.34 186 PHE A O 1
ATOM 1549 N N . ASP A 1 187 ? -21.886 -0.459 -11.065 1.00 43.78 187 ASP A N 1
ATOM 1550 C CA . ASP A 1 187 ? -22.786 -1.570 -11.421 1.00 43.78 187 ASP A CA 1
ATOM 1551 C C . ASP A 1 187 ? -23.452 -2.252 -10.197 1.00 43.78 187 ASP A C 1
ATOM 1553 O O . ASP A 1 187 ? -24.050 -3.323 -10.330 1.00 43.78 187 ASP A O 1
ATOM 1557 N N . LYS A 1 188 ? -23.333 -1.672 -8.995 1.00 39.28 188 LYS A N 1
ATOM 1558 C CA . LYS A 1 188 ? -23.989 -2.129 -7.754 1.00 39.28 188 LYS A CA 1
ATOM 1559 C C . LYS A 1 188 ? -24.925 -1.063 -7.211 1.00 39.28 188 LYS A C 1
ATOM 1561 O O . LYS A 1 188 ? -25.971 -1.469 -6.663 1.00 39.28 188 LYS A O 1
#

Sequence (188 aa):
KKILESKKVIREDKPKIFEDNFIDIKKSIERIFPNISILEKPIDDKVAKQKSQKYKLKNISSTITILAYKEDEKFYRFLEKLSTALSVYFYPSKVVSAYLIEKENNWSDFLTNDISLIISSDYTVFELPHLRALYKENPSKGEKSLKDIPLFLLPDIFLYLKEPSLKKSLFNALKQKISNLTNLRFDK

pLDDT: mean 83.61, std 14.17, range [39.28, 97.44]

Secondary structure (DSSP, 8-state):
----------------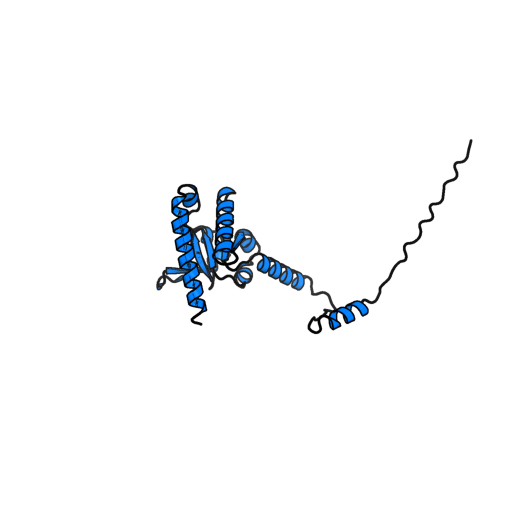-----THHHHHHHHHH-TT----SSPPPHHHHHHHHHHHHHHHH--SEEEEE-S--HHHHHHHHHHHHHHHHHTS-EEEEEHHHHHHTT-HHHHTTSS--EEEEETTGGGTSHHHHHTEEEETTTTEEEETTEEEEEEPPHHHHHH-TTHHHHHHHHHHHHHHHHHHHHH--

Radius of gyration: 26.95 Å; Cα contacts (8 Å, |Δi|>4): 175; chains: 1; bounding box: 57×66×80 Å